Protein AF-X0UCI7-F1 (afdb_monomer_lite)

Secondary structure (DSSP, 8-state):
-TTTSTT--PPB--EEEES-TTSTTSGGGSSTT-S--SSSS---EEEE---B-TT--HHHHHHHHHHHHHHHHHHHHTTSPPHHHHHHHHHHHSTTSEEEEETTEEEEHHHHHHHHHHHHHHHTGGGTT-SEEEEE--SSHHHHHHHHHHHHTT-EEEE--TTS-HHHHHHHHHHTT---EEE-HHHHTT-GGGTT-TTEEEGGGGGTT--TTHHHHHHHHHHHS-GGGS-------

Sequence (237 aa):
YKKIVKGTDVPIIPAYLGGAWGSILSYRWGKMLSTTPKRFRYPLSIEFGKPISNKTEPFALRQIVRELSCNDFLPEKQIHKTLMHAFIKKARRHPLRPVMTDANTNLNNIKLLTASFFMAKKIEGKTAGQEKVGILLPASCGGAIANLAISLLGKVPVNLNFTGSPESVQHAIDACDIKLILTSRLFIKKLDAFKSLDNLFYLEDLRKNIKPLEKPIAMLKALFLPTLLIGPLRKQT

Foldseek 3Di:
DLVVCPPHFDWDKQKEKPQPDPALCHCNPHDRVPDDGPDPDGDIDMFIDDTHTSPDDPVVSVVRNVVSVVVVCPVVVVVDDDPLLVLLVVCLVFVQAWDDDDPVDTDGSLRLQLLLLLVLVLCVVVCPPPQEEEEAEPPHSVSSSPCSSCVLQVHHYDYADLVDALVSSVVVCVVRVHQAYEYAPVRVVVRVRCPPDPRYDHPVVSVPPDDPVSSVVSSCCSNPVPSVPRHCNDPPD

Structure (mmCIF, N/CA/C/O backbone):
data_AF-X0UCI7-F1
#
_entry.id   AF-X0UCI7-F1
#
loop_
_atom_site.group_PDB
_atom_site.id
_atom_site.type_symbol
_atom_site.label_atom_id
_atom_site.label_alt_id
_atom_site.label_comp_id
_atom_site.label_asym_id
_atom_site.label_entity_id
_atom_site.label_seq_id
_atom_site.pdbx_PDB_ins_code
_atom_site.Cartn_x
_atom_site.Cartn_y
_atom_site.Cartn_z
_atom_site.occupancy
_atom_site.B_iso_or_equiv
_atom_site.auth_seq_id
_atom_site.auth_comp_id
_atom_site.auth_asym_id
_atom_site.auth_atom_id
_atom_site.pdbx_PDB_model_num
ATOM 1 N N . TYR A 1 1 ? 28.531 2.290 -31.159 1.00 75.50 1 TYR A N 1
ATOM 2 C CA . TYR A 1 1 ? 28.051 1.702 -32.424 1.00 75.50 1 TYR A CA 1
ATOM 3 C C . TYR A 1 1 ? 28.396 2.564 -33.642 1.00 75.50 1 TYR A C 1
ATOM 5 O O . TYR A 1 1 ? 29.062 2.027 -34.505 1.00 75.50 1 TYR A O 1
ATOM 13 N N . LYS A 1 2 ? 28.071 3.875 -33.719 1.00 79.31 2 LYS A N 1
ATOM 14 C CA . LYS A 1 2 ? 28.339 4.713 -34.923 1.00 79.31 2 LYS A CA 1
ATOM 15 C C . LYS A 1 2 ? 29.770 4.607 -35.492 1.00 79.31 2 LYS A C 1
ATOM 17 O O . LYS A 1 2 ? 29.934 4.617 -36.700 1.00 79.31 2 LYS A O 1
ATOM 22 N N . LYS A 1 3 ? 30.796 4.462 -34.641 1.00 82.12 3 LYS A N 1
ATOM 23 C CA . LYS A 1 3 ? 32.192 4.240 -35.076 1.00 82.12 3 LYS A CA 1
ATOM 24 C C . LYS A 1 3 ? 32.447 2.849 -35.683 1.00 82.12 3 LYS A C 1
ATOM 26 O O . LYS A 1 3 ? 33.295 2.731 -36.550 1.00 82.12 3 LYS A O 1
ATOM 31 N N . ILE A 1 4 ? 31.730 1.829 -35.216 1.00 82.50 4 ILE A N 1
ATOM 32 C CA . ILE A 1 4 ? 31.886 0.417 -35.605 1.00 82.50 4 ILE A CA 1
ATOM 33 C C . ILE A 1 4 ? 31.205 0.148 -36.954 1.00 82.50 4 ILE A C 1
ATOM 35 O O . ILE A 1 4 ? 31.736 -0.589 -37.769 1.00 82.50 4 ILE A O 1
ATOM 39 N N . VAL A 1 5 ? 30.048 0.771 -37.202 1.00 82.81 5 VAL A N 1
ATOM 40 C CA . VAL A 1 5 ? 29.241 0.570 -38.425 1.00 82.81 5 VAL A CA 1
ATOM 41 C C . VAL A 1 5 ? 29.539 1.633 -39.499 1.00 82.81 5 VAL A C 1
ATOM 43 O O . VAL A 1 5 ? 28.776 1.828 -40.441 1.00 82.81 5 VAL A O 1
ATOM 46 N N . LYS A 1 6 ? 30.622 2.403 -39.333 1.00 80.19 6 LYS A N 1
ATOM 47 C CA . LYS A 1 6 ? 30.975 3.489 -40.253 1.00 80.19 6 LYS A CA 1
ATOM 48 C C . LYS A 1 6 ? 31.490 2.891 -41.565 1.00 80.19 6 LYS A C 1
ATOM 50 O O . LYS A 1 6 ? 32.492 2.189 -41.554 1.00 80.19 6 LYS A O 1
ATOM 55 N N . GLY A 1 7 ? 30.837 3.217 -42.680 1.00 80.69 7 GLY A N 1
ATOM 56 C CA . GLY A 1 7 ? 31.239 2.751 -44.014 1.00 80.69 7 GLY A CA 1
ATOM 57 C C . GLY A 1 7 ? 30.768 1.339 -44.370 1.00 80.69 7 GLY A C 1
ATOM 58 O O . GLY A 1 7 ? 31.164 0.821 -45.406 1.00 80.69 7 GLY A O 1
ATOM 59 N N . THR A 1 8 ? 29.921 0.723 -43.542 1.00 84.06 8 THR A N 1
ATOM 60 C CA . THR A 1 8 ? 29.314 -0.585 -43.815 1.00 84.06 8 THR A CA 1
ATOM 61 C C . THR A 1 8 ? 27.805 -0.438 -43.951 1.00 84.06 8 THR A C 1
ATOM 63 O O . THR A 1 8 ? 27.214 0.355 -43.222 1.00 84.06 8 THR A O 1
ATOM 66 N N . ASP A 1 9 ? 27.167 -1.201 -44.845 1.00 83.69 9 ASP A N 1
ATOM 67 C CA . ASP A 1 9 ? 25.703 -1.183 -45.040 1.00 83.69 9 ASP A CA 1
ATOM 68 C C . ASP A 1 9 ? 24.969 -2.289 -44.261 1.00 83.69 9 ASP A C 1
ATOM 70 O O . ASP A 1 9 ? 23.933 -2.809 -44.664 1.00 83.69 9 ASP A O 1
ATOM 74 N N . VAL A 1 10 ? 25.546 -2.700 -43.131 1.00 90.00 10 VAL A N 1
ATOM 75 C CA . VAL A 1 10 ? 25.016 -3.812 -42.337 1.00 90.00 10 VAL A CA 1
ATOM 76 C C . VAL A 1 10 ? 23.949 -3.331 -41.346 1.00 90.00 10 VAL A C 1
ATOM 78 O O . VAL A 1 10 ? 24.115 -2.273 -40.728 1.00 90.00 10 VAL A O 1
ATOM 81 N N . PRO A 1 11 ? 22.860 -4.093 -41.143 1.00 90.50 11 PRO A N 1
ATOM 82 C CA . PRO A 1 11 ? 21.852 -3.752 -40.151 1.00 90.50 11 PRO A CA 1
ATOM 83 C C . PRO A 1 11 ? 22.395 -3.910 -38.726 1.00 90.50 11 PRO A C 1
ATOM 85 O O . PRO A 1 11 ? 23.243 -4.754 -38.438 1.00 90.50 11 PRO A O 1
ATOM 88 N N . ILE A 1 12 ? 21.866 -3.108 -37.805 1.00 90.81 12 ILE A N 1
ATOM 89 C CA . ILE A 1 12 ? 22.140 -3.210 -36.371 1.00 90.81 12 ILE A CA 1
ATOM 90 C C . ILE A 1 12 ? 21.031 -4.047 -35.738 1.00 90.81 12 ILE A C 1
ATOM 92 O O . ILE A 1 12 ? 19.855 -3.748 -35.921 1.00 90.81 12 ILE A O 1
ATOM 96 N N . ILE A 1 13 ? 21.394 -5.055 -34.948 1.00 93.62 13 ILE A N 1
ATOM 97 C CA . ILE A 1 13 ? 20.440 -5.812 -34.130 1.00 93.62 13 ILE A CA 1
ATOM 98 C C . ILE A 1 13 ? 20.582 -5.325 -32.681 1.00 93.62 13 ILE A C 1
ATOM 100 O O . ILE A 1 13 ? 21.617 -5.579 -32.057 1.00 93.62 13 ILE A O 1
ATOM 104 N N . PRO A 1 14 ? 19.609 -4.571 -32.136 1.00 93.25 14 PRO A N 1
ATOM 105 C CA . PRO A 1 14 ? 19.642 -4.160 -30.741 1.00 93.25 14 PRO A CA 1
ATOM 106 C C . PRO A 1 14 ? 19.416 -5.374 -29.837 1.00 93.25 14 PRO A C 1
ATOM 108 O O . PRO A 1 14 ? 18.567 -6.215 -30.122 1.00 93.25 14 PRO A O 1
ATOM 111 N N . ALA A 1 15 ? 20.156 -5.446 -28.735 1.00 93.00 15 ALA A N 1
ATOM 112 C CA . ALA A 1 15 ? 20.007 -6.494 -27.736 1.00 93.00 15 ALA A CA 1
ATOM 113 C C . ALA A 1 15 ? 19.950 -5.884 -26.333 1.00 93.00 15 ALA A C 1
ATOM 115 O O . ALA A 1 15 ? 20.694 -4.945 -26.027 1.00 93.00 15 ALA A O 1
ATOM 116 N N . TYR A 1 16 ? 19.081 -6.427 -25.485 1.00 91.81 16 TYR A N 1
ATOM 117 C CA . TYR A 1 16 ? 19.002 -6.117 -24.061 1.00 91.81 16 TYR A CA 1
ATOM 118 C C . TYR A 1 16 ? 19.398 -7.346 -23.239 1.00 91.81 16 TYR A C 1
ATOM 120 O O . TYR A 1 16 ? 18.957 -8.450 -23.538 1.00 91.81 16 TYR A O 1
ATOM 128 N N . LEU A 1 17 ? 20.230 -7.153 -22.211 1.00 88.94 17 LEU A N 1
ATOM 129 C CA . LEU A 1 17 ? 20.635 -8.197 -21.266 1.00 88.94 17 LEU A CA 1
ATOM 130 C C . LEU A 1 17 ? 19.914 -7.977 -19.929 1.00 88.94 17 LEU A C 1
ATOM 132 O O . LEU A 1 17 ? 20.293 -7.100 -19.145 1.00 88.94 17 LEU A O 1
ATOM 136 N N . GLY A 1 18 ? 18.894 -8.790 -19.683 1.00 84.88 18 GLY A N 1
ATOM 137 C CA . GLY A 1 18 ? 18.120 -8.839 -18.452 1.00 84.88 18 GLY A CA 1
ATOM 138 C C . GLY A 1 18 ? 18.788 -9.666 -17.357 1.00 84.88 18 GLY A C 1
ATOM 139 O O . GLY A 1 18 ? 19.659 -10.506 -17.597 1.00 84.88 18 GLY A O 1
ATOM 140 N N . GLY A 1 19 ? 18.423 -9.386 -16.105 1.00 77.88 19 GLY A N 1
ATOM 141 C CA . GLY A 1 19 ? 18.877 -10.153 -14.940 1.00 77.88 19 GLY A CA 1
ATOM 142 C C . GLY A 1 19 ? 20.355 -9.993 -14.548 1.00 77.88 19 GLY A C 1
ATOM 143 O O . GLY A 1 19 ? 20.746 -10.365 -13.444 1.00 77.88 19 GLY A O 1
ATOM 144 N N . ALA A 1 20 ? 21.214 -9.377 -15.365 1.00 79.62 20 ALA A N 1
ATOM 145 C CA . ALA A 1 20 ? 22.613 -9.165 -14.976 1.00 79.62 20 ALA A CA 1
ATOM 146 C C . ALA A 1 20 ? 22.733 -8.288 -13.710 1.00 79.62 20 ALA A C 1
ATOM 148 O O . ALA A 1 20 ? 23.583 -8.530 -12.844 1.00 79.62 20 ALA A O 1
ATOM 149 N N . TRP A 1 21 ? 21.834 -7.305 -13.560 1.00 73.81 21 TRP A N 1
ATOM 150 C CA . TRP A 1 21 ? 21.836 -6.341 -12.460 1.00 73.81 21 TRP A CA 1
ATOM 151 C C . TRP A 1 21 ? 21.181 -6.871 -11.172 1.00 73.81 21 TRP A C 1
ATOM 153 O O . TRP A 1 21 ? 19.963 -6.880 -10.986 1.00 73.81 21 TRP A O 1
ATOM 163 N N . GLY A 1 22 ? 22.017 -7.224 -10.196 1.00 71.81 22 GLY A N 1
ATOM 164 C CA . GLY A 1 22 ? 21.620 -7.781 -8.903 1.00 71.81 22 GLY A CA 1
ATOM 165 C C . GLY A 1 22 ? 22.053 -9.221 -8.674 1.00 71.81 22 GLY A C 1
ATOM 166 O O . GLY A 1 22 ? 21.755 -9.757 -7.599 1.00 71.81 22 GLY A O 1
ATOM 167 N N . SER A 1 23 ? 22.762 -9.808 -9.639 1.00 76.81 23 SER A N 1
ATOM 168 C CA . SER A 1 23 ? 23.591 -10.993 -9.444 1.00 76.81 23 SER A CA 1
ATOM 169 C C . SER A 1 23 ? 24.793 -10.679 -8.542 1.00 76.81 23 SER A C 1
ATOM 171 O O . SER A 1 23 ? 25.123 -9.514 -8.292 1.00 76.81 23 SER A O 1
ATOM 173 N N . ILE A 1 24 ? 25.476 -11.724 -8.072 1.00 80.88 24 ILE A N 1
ATOM 174 C CA . ILE A 1 24 ? 26.743 -11.576 -7.338 1.00 80.88 24 ILE A CA 1
ATOM 175 C C . ILE A 1 24 ? 27.854 -10.979 -8.216 1.00 80.88 24 ILE A C 1
ATOM 177 O O . ILE A 1 24 ? 28.799 -10.408 -7.691 1.00 80.88 24 ILE A O 1
ATOM 181 N N . LEU A 1 25 ? 27.718 -11.055 -9.543 1.00 82.31 25 LEU A N 1
ATOM 182 C CA . LEU A 1 25 ? 28.646 -10.484 -10.522 1.00 82.31 25 LEU A CA 1
ATOM 183 C C . LEU A 1 25 ? 28.301 -9.030 -10.888 1.00 82.31 25 LEU A C 1
ATOM 185 O O . LEU A 1 25 ? 28.814 -8.497 -11.862 1.00 82.31 25 LEU A O 1
ATOM 189 N N . SER A 1 26 ? 27.419 -8.376 -10.131 1.00 80.75 26 SER A N 1
ATOM 190 C CA . SER A 1 26 ? 27.012 -6.992 -10.387 1.00 80.75 26 SER A CA 1
ATOM 191 C C . SER A 1 26 ? 27.422 -6.055 -9.259 1.00 80.75 26 SER A C 1
ATOM 193 O O . SER A 1 26 ? 27.548 -6.468 -8.107 1.00 80.75 26 SER A O 1
ATOM 195 N N . TYR A 1 27 ? 27.525 -4.764 -9.575 1.00 81.38 27 TYR A N 1
ATOM 196 C CA . TYR A 1 27 ? 27.867 -3.723 -8.602 1.00 81.38 27 TYR A CA 1
ATOM 197 C C . TYR A 1 27 ? 26.691 -3.251 -7.729 1.00 81.38 27 TYR A C 1
ATOM 199 O O . TYR A 1 27 ? 26.823 -2.331 -6.923 1.00 81.38 27 TYR A O 1
ATOM 207 N N . ARG A 1 28 ? 25.512 -3.877 -7.853 1.00 77.50 28 ARG A N 1
ATOM 208 C CA . ARG A 1 28 ? 24.292 -3.461 -7.138 1.00 77.50 28 ARG A CA 1
ATOM 209 C C . ARG A 1 28 ? 24.453 -3.457 -5.615 1.00 77.50 28 ARG A C 1
ATOM 211 O O . ARG A 1 28 ? 23.798 -2.673 -4.934 1.00 77.50 28 ARG A O 1
ATOM 218 N N . TRP A 1 29 ? 25.271 -4.361 -5.084 1.00 73.06 29 TRP A N 1
ATOM 219 C CA . TRP A 1 29 ? 25.473 -4.546 -3.645 1.00 73.06 29 TRP A CA 1
ATOM 220 C C . TRP A 1 29 ? 26.872 -4.101 -3.182 1.00 73.06 29 TRP A C 1
ATOM 222 O O . TRP A 1 29 ? 27.362 -4.567 -2.154 1.00 73.06 29 TRP A O 1
ATOM 232 N N . GLY A 1 30 ? 27.528 -3.223 -3.945 1.00 83.88 30 GLY A N 1
ATOM 233 C CA . GLY A 1 30 ? 28.921 -2.830 -3.730 1.00 83.88 30 GLY A CA 1
ATOM 234 C C . GLY A 1 30 ? 29.854 -3.519 -4.725 1.00 83.88 30 GLY A C 1
ATOM 235 O O . GLY A 1 30 ? 29.530 -3.611 -5.902 1.00 83.88 30 GLY A O 1
ATOM 236 N N . LYS A 1 31 ? 31.029 -3.977 -4.281 1.00 83.31 31 LYS A N 1
ATOM 237 C CA . LYS A 1 31 ? 31.999 -4.666 -5.154 1.00 83.31 31 LYS A CA 1
ATOM 238 C C . LYS A 1 31 ? 31.432 -5.994 -5.683 1.00 83.31 31 LYS A C 1
ATOM 240 O O . LYS A 1 31 ? 30.636 -6.638 -5.006 1.00 83.31 31 LYS A O 1
ATOM 245 N N . MET A 1 32 ? 31.860 -6.429 -6.869 1.00 82.06 32 MET A N 1
ATOM 246 C CA . MET A 1 32 ? 31.512 -7.765 -7.373 1.00 82.06 32 MET A CA 1
ATOM 247 C C . MET A 1 32 ? 31.922 -8.846 -6.361 1.00 82.06 32 MET A C 1
ATOM 249 O O . MET A 1 32 ? 32.961 -8.731 -5.715 1.00 82.06 32 MET A O 1
ATOM 253 N N . LEU A 1 33 ? 31.087 -9.879 -6.224 1.00 80.38 33 LEU A N 1
ATOM 254 C CA . LEU A 1 33 ? 31.219 -11.000 -5.284 1.00 80.38 33 LEU A CA 1
ATOM 255 C C . LEU A 1 33 ? 31.132 -10.617 -3.793 1.00 80.38 33 LEU A C 1
ATOM 257 O O . LEU A 1 33 ? 31.403 -11.448 -2.933 1.00 80.38 33 LEU A O 1
ATOM 261 N N . SER A 1 34 ? 30.675 -9.402 -3.457 1.00 81.69 34 SER A N 1
ATOM 262 C CA . SER A 1 34 ? 30.502 -8.960 -2.060 1.00 81.69 34 SER A CA 1
ATOM 263 C C . SER A 1 34 ? 29.267 -9.527 -1.348 1.00 81.69 34 SER A C 1
ATOM 265 O O . SER A 1 34 ? 29.055 -9.251 -0.168 1.00 81.69 34 SER A O 1
ATOM 267 N N . THR A 1 35 ? 28.401 -10.266 -2.049 1.00 77.75 35 THR A N 1
ATOM 268 C CA . THR A 1 35 ? 27.129 -10.761 -1.501 1.00 77.75 35 THR A CA 1
ATOM 269 C C . THR A 1 35 ? 26.906 -12.232 -1.776 1.00 77.75 35 THR A C 1
ATOM 271 O O . THR A 1 35 ? 27.404 -12.788 -2.751 1.00 77.75 35 THR A O 1
ATOM 274 N N . THR A 1 36 ? 26.102 -12.863 -0.920 1.00 77.38 36 THR A N 1
ATOM 275 C CA . THR A 1 36 ? 25.700 -14.254 -1.100 1.00 77.38 36 THR A CA 1
ATOM 276 C C . THR A 1 36 ? 24.636 -14.388 -2.199 1.00 77.38 36 THR A C 1
ATOM 278 O O . THR A 1 36 ? 23.703 -13.573 -2.276 1.00 77.38 36 THR A O 1
ATOM 281 N N . PRO A 1 37 ? 24.735 -15.420 -3.061 1.00 72.94 37 PRO A N 1
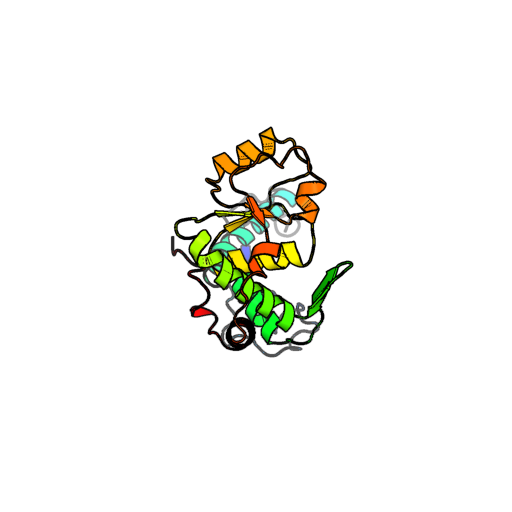ATOM 282 C CA . PRO A 1 37 ? 23.753 -15.643 -4.109 1.00 72.94 37 PRO A CA 1
ATOM 283 C C . PRO A 1 37 ? 22.372 -15.924 -3.507 1.00 72.94 37 PRO A C 1
ATOM 285 O O . PRO A 1 37 ? 22.167 -16.889 -2.777 1.00 72.94 37 PRO A O 1
ATOM 288 N N . LYS A 1 38 ? 21.385 -15.083 -3.842 1.00 69.56 38 LYS A N 1
ATOM 289 C CA . LYS A 1 38 ? 19.989 -15.259 -3.390 1.00 69.56 38 LYS A CA 1
ATOM 290 C C . LYS A 1 38 ? 19.248 -16.384 -4.123 1.00 69.56 38 LYS A C 1
ATOM 292 O O . LYS A 1 38 ? 18.159 -16.760 -3.693 1.00 69.56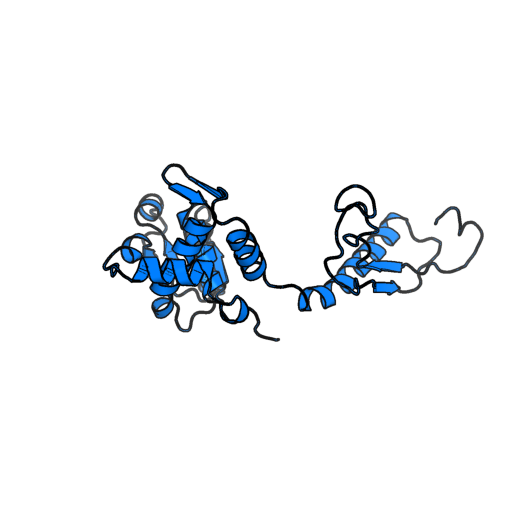 38 LYS A O 1
ATOM 297 N N . ARG A 1 39 ? 19.786 -16.857 -5.251 1.00 70.69 39 ARG A N 1
ATOM 298 C CA . ARG A 1 39 ? 19.252 -17.935 -6.097 1.00 70.69 39 ARG A CA 1
ATOM 299 C C . ARG A 1 39 ? 20.425 -18.744 -6.652 1.00 70.69 39 ARG A C 1
ATOM 301 O O . ARG A 1 39 ? 21.405 -18.145 -7.081 1.00 70.69 39 ARG A O 1
ATOM 308 N N . PHE A 1 40 ? 20.295 -20.070 -6.668 1.00 65.25 40 PHE A N 1
ATOM 309 C CA . PHE A 1 40 ? 21.311 -20.994 -7.196 1.00 65.25 40 PHE A CA 1
ATOM 310 C C . PHE A 1 40 ? 21.459 -20.912 -8.730 1.00 65.25 40 PHE A C 1
ATOM 312 O O . PHE A 1 40 ? 22.520 -21.196 -9.267 1.00 65.25 40 PHE A O 1
ATOM 319 N N . ARG A 1 41 ? 20.424 -20.440 -9.439 1.00 70.88 41 ARG A N 1
ATOM 320 C CA . ARG A 1 41 ? 20.466 -20.079 -10.864 1.00 70.88 41 ARG A CA 1
ATOM 321 C C . ARG A 1 41 ? 19.877 -18.682 -11.019 1.00 70.88 41 ARG A C 1
ATOM 323 O O . ARG A 1 41 ? 18.670 -18.501 -10.851 1.00 70.88 41 ARG A O 1
ATOM 330 N N . TYR A 1 42 ? 20.730 -17.681 -11.223 1.00 71.19 42 TYR A N 1
ATOM 331 C CA . TYR A 1 42 ? 20.256 -16.320 -11.461 1.00 71.19 42 TYR A CA 1
ATOM 332 C C . TYR A 1 42 ? 19.695 -16.255 -12.887 1.00 71.19 42 TYR A C 1
ATOM 334 O O . TYR A 1 42 ? 20.427 -16.621 -13.805 1.00 71.19 42 TYR A O 1
ATOM 342 N N . PRO A 1 43 ? 18.425 -15.864 -13.090 1.00 76.50 43 PRO A N 1
ATOM 343 C CA . PRO A 1 43 ? 17.875 -15.778 -14.435 1.00 76.50 43 PRO A CA 1
ATOM 344 C C . PRO A 1 43 ? 18.615 -14.670 -15.185 1.00 76.50 43 PRO A C 1
ATOM 346 O O . PRO A 1 43 ? 18.614 -13.526 -14.742 1.00 76.50 43 PRO A O 1
ATOM 349 N N . LEU A 1 44 ? 19.299 -15.034 -16.264 1.00 82.06 44 LEU A N 1
ATOM 350 C CA . LEU A 1 44 ? 19.831 -14.104 -17.250 1.00 82.06 44 LEU A CA 1
ATOM 351 C C . LEU A 1 44 ? 19.014 -14.302 -18.516 1.00 82.06 44 LEU A C 1
ATOM 353 O O . LEU A 1 44 ? 18.782 -15.440 -18.928 1.00 82.06 44 LEU A O 1
ATOM 357 N N . SER A 1 45 ? 18.590 -13.206 -19.115 1.00 85.00 45 SER A N 1
ATOM 358 C CA . SER A 1 45 ? 17.797 -13.199 -20.337 1.00 85.00 45 SER A CA 1
ATOM 359 C C . SER A 1 45 ? 18.439 -12.254 -21.336 1.00 85.00 45 SER A C 1
ATOM 361 O O . SER A 1 45 ? 19.058 -11.256 -20.968 1.00 85.00 45 SER A O 1
ATOM 363 N N . ILE A 1 46 ? 18.347 -12.602 -22.614 1.00 89.94 46 ILE A N 1
ATOM 364 C CA . ILE A 1 46 ? 18.785 -11.734 -23.699 1.00 89.94 46 ILE A CA 1
ATOM 365 C C . ILE A 1 46 ? 17.604 -11.581 -24.637 1.00 89.94 46 ILE A C 1
ATOM 367 O O . ILE A 1 46 ? 17.113 -12.573 -25.172 1.00 89.94 46 ILE A O 1
ATOM 371 N N . GLU A 1 47 ? 17.169 -10.343 -24.837 1.00 90.81 47 GLU A N 1
ATOM 372 C CA . GLU A 1 47 ? 16.122 -10.020 -25.794 1.00 90.81 47 GLU A CA 1
ATOM 373 C C . GLU A 1 47 ? 16.732 -9.305 -26.994 1.00 90.81 47 GLU A C 1
ATOM 375 O O . GLU A 1 47 ? 17.362 -8.254 -26.859 1.00 90.81 47 GLU A O 1
ATOM 380 N N . PHE A 1 48 ? 16.547 -9.892 -28.174 1.00 93.38 48 PHE A N 1
ATOM 381 C CA . PHE A 1 48 ? 16.964 -9.306 -29.440 1.00 93.38 48 PHE A CA 1
ATOM 382 C C . PHE A 1 48 ? 15.784 -8.588 -30.085 1.00 93.38 48 PHE A C 1
ATOM 384 O O . PHE A 1 48 ? 14.713 -9.164 -30.271 1.00 93.38 48 PHE A O 1
ATOM 391 N N . GLY A 1 49 ? 15.992 -7.327 -30.448 1.00 92.19 49 GLY A N 1
ATOM 392 C CA . GLY A 1 49 ? 15.025 -6.562 -31.217 1.00 92.19 49 GLY A CA 1
ATOM 393 C C . GLY A 1 49 ? 15.148 -6.802 -32.716 1.00 92.19 49 GLY A C 1
ATOM 394 O O . GLY A 1 49 ? 16.053 -7.477 -33.208 1.00 92.19 49 GLY A O 1
ATOM 395 N N . LYS A 1 50 ? 14.221 -6.202 -33.462 1.00 94.00 50 LYS A N 1
ATOM 396 C CA . LYS A 1 50 ? 14.225 -6.263 -34.926 1.00 94.00 50 LYS A CA 1
ATOM 397 C C . LYS A 1 50 ? 15.475 -5.573 -35.497 1.00 94.00 50 LYS A C 1
ATOM 399 O O . LYS A 1 50 ? 15.935 -4.591 -34.908 1.00 94.00 50 LYS A O 1
ATOM 404 N N . PRO A 1 51 ? 15.997 -6.032 -36.649 1.00 93.81 51 PRO A N 1
ATOM 405 C CA . PRO A 1 51 ? 17.070 -5.338 -37.351 1.00 93.81 51 PRO A CA 1
ATOM 406 C C . PRO A 1 51 ? 16.676 -3.892 -37.675 1.00 93.81 51 PRO A C 1
ATOM 408 O O . PRO A 1 51 ? 15.569 -3.636 -38.150 1.00 93.81 51 PRO A O 1
ATOM 411 N N . ILE A 1 52 ? 17.588 -2.952 -37.439 1.00 92.31 52 ILE A N 1
ATOM 412 C CA . ILE A 1 52 ? 17.413 -1.531 -37.753 1.00 92.31 52 ILE A CA 1
ATOM 413 C C . ILE A 1 52 ? 18.549 -1.018 -38.636 1.00 92.31 52 ILE A C 1
ATOM 415 O O . ILE A 1 52 ? 19.638 -1.589 -38.676 1.00 92.31 52 ILE A O 1
ATOM 419 N N . SER A 1 53 ? 18.316 0.099 -39.322 1.00 90.50 53 SER A N 1
ATOM 420 C CA . SER A 1 53 ? 19.334 0.718 -40.173 1.00 90.50 53 SER A CA 1
ATOM 421 C C . SER A 1 53 ? 20.543 1.204 -39.359 1.00 90.50 53 SER A C 1
ATOM 423 O O . SER A 1 53 ? 20.399 1.788 -38.281 1.00 90.50 53 SER A O 1
ATOM 425 N N . ASN A 1 54 ? 21.740 1.044 -39.923 1.00 85.38 54 ASN A N 1
ATOM 426 C CA . ASN A 1 54 ? 22.994 1.660 -39.468 1.00 85.38 54 ASN A CA 1
ATOM 427 C C . ASN A 1 54 ? 22.944 3.200 -39.360 1.00 85.38 54 ASN A C 1
ATOM 429 O O . ASN A 1 54 ? 23.708 3.780 -38.585 1.00 85.38 54 ASN A O 1
ATOM 433 N N . LYS A 1 55 ? 22.031 3.859 -40.090 1.00 87.38 55 LYS A N 1
ATOM 434 C CA . LYS A 1 55 ? 21.806 5.315 -40.064 1.00 87.38 55 LYS A CA 1
ATOM 435 C C . LYS A 1 55 ? 20.919 5.768 -38.902 1.00 87.38 55 LYS A C 1
ATOM 437 O O . LYS A 1 55 ? 20.723 6.964 -38.723 1.00 87.38 55 LYS A O 1
ATOM 442 N N . THR A 1 56 ? 20.383 4.840 -38.106 1.00 87.12 56 THR A N 1
ATOM 443 C CA . THR A 1 56 ? 19.498 5.175 -36.983 1.00 87.12 56 THR A CA 1
ATOM 444 C C . THR A 1 56 ? 20.215 6.058 -35.961 1.00 87.12 56 THR A C 1
ATOM 446 O O . THR A 1 56 ? 21.345 5.772 -35.546 1.00 87.12 56 THR A O 1
ATOM 449 N N . GLU A 1 57 ? 19.542 7.119 -35.511 1.00 90.88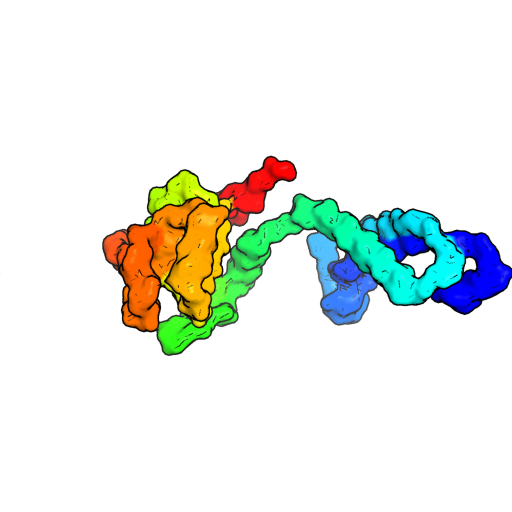 57 GLU A N 1
ATOM 450 C CA . GLU A 1 57 ? 20.091 8.040 -34.519 1.00 90.88 57 GLU A CA 1
ATOM 451 C C . GLU A 1 57 ? 20.262 7.386 -33.132 1.00 90.88 57 GLU A C 1
ATOM 453 O O . GLU A 1 57 ? 19.453 6.541 -32.733 1.00 90.88 57 GLU A O 1
ATOM 458 N N . PRO A 1 58 ? 21.272 7.782 -32.326 1.00 89.56 58 PRO A N 1
ATOM 459 C CA . PRO A 1 58 ? 21.583 7.115 -31.063 1.00 89.56 58 PRO A CA 1
ATOM 460 C C . PRO A 1 58 ? 20.442 7.187 -30.056 1.00 89.56 58 PRO A C 1
ATOM 462 O O . PRO A 1 58 ? 20.296 6.298 -29.222 1.00 89.56 58 PRO A O 1
ATOM 465 N N . PHE A 1 59 ? 19.648 8.256 -30.113 1.00 91.56 59 PHE A N 1
ATOM 466 C CA . PHE A 1 59 ? 18.473 8.408 -29.268 1.00 91.56 59 PHE A CA 1
ATOM 467 C C . PHE A 1 59 ? 17.405 7.357 -29.591 1.00 91.56 59 PHE A C 1
ATOM 469 O O . PHE A 1 59 ? 16.923 6.695 -28.674 1.00 91.56 59 PHE A O 1
ATOM 476 N N . ALA A 1 60 ? 17.105 7.149 -30.875 1.00 91.62 60 ALA A N 1
ATOM 477 C CA . ALA A 1 60 ? 16.152 6.138 -31.322 1.00 91.62 60 ALA A CA 1
ATOM 478 C C . ALA A 1 60 ? 16.633 4.721 -30.970 1.00 91.62 60 ALA A C 1
ATOM 480 O O . ALA A 1 60 ? 15.869 3.935 -30.418 1.00 91.62 60 ALA A O 1
ATOM 481 N N . LEU A 1 61 ? 17.925 4.420 -31.156 1.00 91.75 61 LEU A N 1
ATOM 482 C CA . LEU A 1 61 ? 18.493 3.138 -30.721 1.00 91.75 61 LEU A CA 1
ATOM 483 C C . LEU A 1 61 ? 18.350 2.924 -29.201 1.00 91.75 61 LEU A C 1
ATOM 485 O O . LEU A 1 61 ? 17.975 1.838 -28.766 1.00 91.75 61 LEU A O 1
ATOM 489 N N . ARG A 1 62 ? 18.608 3.952 -28.376 1.00 91.81 62 ARG A N 1
ATOM 490 C CA . ARG A 1 62 ? 18.398 3.865 -26.917 1.00 91.81 62 ARG A CA 1
ATOM 491 C C . ARG A 1 62 ? 16.933 3.651 -26.554 1.00 91.81 62 ARG A C 1
ATOM 493 O O . ARG A 1 62 ? 16.657 2.960 -25.580 1.00 91.81 62 ARG A O 1
ATOM 500 N N . GLN A 1 63 ? 16.008 4.260 -27.289 1.00 94.69 63 GLN A N 1
ATOM 501 C CA . GLN A 1 63 ? 14.578 4.049 -27.090 1.00 94.69 63 GLN A CA 1
ATOM 502 C C . GLN A 1 63 ? 14.199 2.589 -27.353 1.00 94.69 63 GLN A C 1
ATOM 504 O O . GLN A 1 63 ? 13.604 1.968 -26.480 1.00 94.69 63 GLN A O 1
ATOM 509 N N . ILE A 1 64 ? 14.664 2.017 -28.465 1.00 94.00 64 ILE A N 1
ATOM 510 C CA . ILE A 1 64 ? 14.421 0.608 -28.804 1.00 94.00 64 ILE A CA 1
ATOM 511 C C . ILE A 1 64 ? 14.988 -0.323 -27.726 1.00 94.00 64 ILE A C 1
ATOM 513 O O . ILE A 1 64 ? 14.297 -1.217 -27.254 1.00 94.00 64 ILE A O 1
ATOM 517 N N . VAL A 1 65 ? 16.224 -0.095 -27.266 1.00 93.44 65 VAL A N 1
ATOM 518 C CA . VAL A 1 65 ? 16.815 -0.911 -26.185 1.00 93.44 65 VAL A CA 1
ATOM 519 C C . VAL A 1 65 ? 16.033 -0.772 -24.869 1.00 93.44 65 VAL A C 1
ATOM 521 O O . VAL A 1 65 ? 15.904 -1.746 -24.130 1.00 93.44 65 VAL A O 1
ATOM 524 N N . ARG A 1 66 ? 15.474 0.411 -24.571 1.00 91.88 66 ARG A N 1
ATOM 525 C CA . ARG A 1 66 ? 14.583 0.600 -23.412 1.00 91.88 66 ARG A CA 1
ATOM 526 C C . ARG A 1 66 ? 13.274 -0.172 -23.570 1.00 91.88 66 ARG A C 1
ATOM 528 O O . ARG A 1 66 ? 12.821 -0.766 -22.600 1.00 91.88 66 ARG A O 1
ATOM 535 N N . GLU A 1 67 ? 12.698 -0.211 -24.762 1.00 93.00 67 GLU A N 1
ATOM 536 C CA . GLU A 1 67 ? 11.487 -0.993 -25.033 1.00 93.00 67 GLU A CA 1
ATOM 537 C C . GLU A 1 67 ? 11.741 -2.500 -24.893 1.00 93.00 67 GLU A C 1
ATOM 539 O O . GLU A 1 67 ? 10.966 -3.175 -24.221 1.00 93.00 67 GLU A O 1
ATOM 544 N N . LEU A 1 68 ? 12.880 -3.004 -25.391 1.00 92.50 68 LEU A N 1
ATOM 545 C CA . LEU A 1 68 ? 13.314 -4.388 -25.142 1.00 92.50 68 LEU A CA 1
ATOM 546 C C . LEU A 1 68 ? 13.444 -4.675 -23.639 1.00 92.50 68 LEU A C 1
ATOM 548 O O . LEU A 1 68 ? 13.018 -5.720 -23.168 1.00 92.50 68 LEU A O 1
ATOM 552 N N . SER A 1 69 ? 13.953 -3.724 -22.848 1.00 89.00 69 SER A N 1
ATOM 553 C CA . SER A 1 69 ? 14.006 -3.901 -21.388 1.00 89.00 69 SER A CA 1
ATOM 554 C C . SER A 1 69 ? 12.626 -3.989 -20.729 1.00 89.00 69 SER A C 1
ATOM 556 O O . SER A 1 69 ? 12.464 -4.658 -19.709 1.00 89.00 69 SER A O 1
ATOM 558 N N . CYS A 1 70 ? 11.619 -3.314 -21.293 1.00 86.06 70 CYS A N 1
ATOM 559 C CA . CYS A 1 70 ? 10.249 -3.407 -20.805 1.00 86.06 70 CYS A CA 1
ATOM 560 C C . CYS A 1 70 ? 9.659 -4.784 -21.101 1.00 86.06 70 CYS A C 1
ATOM 562 O O . CYS A 1 70 ? 9.039 -5.360 -20.209 1.00 86.06 70 CYS A O 1
ATOM 564 N N . ASN A 1 71 ? 9.868 -5.303 -22.310 1.00 85.00 71 ASN A N 1
ATOM 565 C CA . ASN A 1 71 ? 9.394 -6.622 -22.721 1.00 85.00 71 ASN A CA 1
ATOM 566 C C . ASN A 1 71 ? 9.989 -7.736 -21.855 1.00 85.00 71 ASN A C 1
ATOM 568 O O . ASN A 1 71 ? 9.231 -8.530 -21.299 1.00 85.00 71 ASN A O 1
ATOM 572 N N . ASP A 1 72 ? 11.307 -7.725 -21.650 1.00 82.62 72 ASP A N 1
ATOM 573 C CA . ASP A 1 72 ? 12.022 -8.685 -20.804 1.00 82.62 72 ASP A CA 1
ATOM 574 C C . ASP A 1 72 ? 11.503 -8.696 -19.354 1.00 82.62 72 ASP A C 1
ATOM 576 O O . ASP A 1 72 ? 11.375 -9.741 -18.712 1.00 82.62 72 ASP A O 1
ATOM 580 N N . PHE A 1 73 ? 11.105 -7.528 -18.841 1.00 75.88 73 PHE A N 1
ATOM 581 C CA . PHE A 1 73 ? 10.557 -7.393 -17.493 1.00 75.88 73 PHE A CA 1
ATOM 582 C C . PHE A 1 73 ? 9.115 -7.926 -17.346 1.00 75.88 73 PHE A C 1
ATOM 584 O O . PHE A 1 73 ? 8.685 -8.256 -16.233 1.00 75.88 73 PHE A O 1
ATOM 591 N N . LEU A 1 74 ? 8.328 -8.017 -18.427 1.00 70.00 74 LEU A N 1
ATOM 592 C CA . LEU A 1 74 ? 6.920 -8.441 -18.353 1.00 70.00 74 LEU A CA 1
ATOM 593 C C . LEU A 1 74 ? 6.755 -9.893 -17.849 1.00 70.00 74 LEU A C 1
ATOM 595 O O . LEU A 1 74 ? 5.971 -10.090 -16.911 1.00 70.00 74 LEU A O 1
ATOM 599 N N . PRO A 1 75 ? 7.497 -10.897 -18.363 1.00 68.25 75 PRO A N 1
ATOM 600 C CA . PRO A 1 75 ? 7.526 -12.243 -17.789 1.00 68.25 75 PRO A CA 1
ATOM 601 C C . PRO A 1 75 ? 8.018 -12.269 -16.334 1.00 68.25 75 PRO A C 1
ATOM 603 O O . PRO A 1 75 ? 7.449 -12.981 -15.503 1.00 68.25 75 PRO A O 1
ATOM 606 N N . GLU A 1 76 ? 9.021 -11.454 -15.970 1.00 64.88 76 GLU A N 1
ATOM 607 C CA . GLU A 1 76 ? 9.513 -11.375 -14.584 1.00 64.88 76 GLU A CA 1
ATOM 608 C C . GLU A 1 76 ? 8.441 -10.873 -13.606 1.00 64.88 76 GLU A C 1
ATOM 610 O O . GLU A 1 76 ? 8.375 -11.322 -12.454 1.00 64.88 76 GLU A O 1
ATOM 615 N N . LYS A 1 77 ? 7.539 -9.991 -14.056 1.00 60.78 77 LYS A N 1
ATOM 616 C CA . LYS A 1 77 ? 6.395 -9.498 -13.268 1.00 60.78 77 LYS A CA 1
ATOM 617 C C . LYS A 1 77 ? 5.515 -10.645 -12.746 1.00 60.78 77 LYS A C 1
ATOM 619 O O . LYS A 1 77 ? 4.993 -10.557 -11.634 1.00 60.78 77 LYS A O 1
ATOM 624 N N . GLN A 1 78 ? 5.424 -11.755 -13.488 1.00 57.84 78 GLN A N 1
ATOM 625 C CA . GLN A 1 78 ? 4.723 -12.981 -13.079 1.00 57.84 78 GLN A CA 1
ATOM 626 C C . GLN A 1 78 ? 5.521 -13.858 -12.099 1.00 57.84 78 GLN A C 1
ATOM 628 O O . GLN A 1 78 ? 4.999 -14.826 -11.550 1.00 57.84 78 GLN A O 1
ATOM 633 N N . ILE A 1 79 ? 6.774 -13.530 -11.805 1.00 61.31 79 ILE A N 1
ATOM 634 C CA . ILE A 1 79 ? 7.601 -14.221 -10.803 1.00 61.31 79 ILE A CA 1
ATOM 635 C C . ILE A 1 79 ? 7.658 -13.395 -9.508 1.00 61.31 79 ILE A C 1
ATOM 637 O O . ILE A 1 79 ? 7.845 -13.929 -8.408 1.00 61.31 79 ILE A O 1
ATOM 641 N N . HIS A 1 80 ? 7.472 -12.077 -9.609 1.00 65.00 80 HIS A N 1
ATOM 642 C CA . HIS A 1 80 ? 7.526 -11.181 -8.465 1.00 65.00 80 HIS A CA 1
ATOM 643 C C . HIS A 1 80 ? 6.287 -11.276 -7.569 1.00 65.00 80 HIS A C 1
ATOM 645 O O . HIS A 1 80 ? 5.138 -11.338 -8.003 1.00 65.00 80 HIS A O 1
ATOM 651 N N . LYS A 1 81 ? 6.545 -11.272 -6.258 1.00 74.25 81 LYS A N 1
ATOM 652 C CA . LYS A 1 81 ? 5.501 -11.180 -5.236 1.00 74.25 81 LYS A CA 1
ATOM 653 C C . LYS A 1 81 ? 4.905 -9.771 -5.242 1.00 74.25 81 LYS A C 1
ATOM 655 O O . LYS A 1 81 ? 5.627 -8.812 -5.506 1.00 74.25 81 LYS A O 1
ATOM 660 N N . THR A 1 82 ? 3.629 -9.638 -4.886 1.00 81.19 82 THR A N 1
ATOM 661 C CA . THR A 1 82 ? 2.977 -8.320 -4.827 1.00 81.19 82 THR A CA 1
ATOM 662 C C . THR A 1 82 ? 3.638 -7.390 -3.808 1.00 81.19 82 THR A C 1
ATOM 664 O O . THR A 1 82 ? 4.351 -7.833 -2.900 1.00 81.19 82 THR A O 1
ATOM 667 N N . LEU A 1 83 ? 3.376 -6.085 -3.927 1.00 85.12 83 LEU A N 1
ATOM 668 C CA . LEU A 1 83 ? 3.914 -5.080 -3.009 1.00 85.12 83 LEU A CA 1
ATOM 669 C C . LEU A 1 83 ? 3.623 -5.432 -1.542 1.00 85.12 83 LEU A C 1
ATOM 671 O O . LEU A 1 83 ? 4.526 -5.383 -0.708 1.00 85.12 83 LEU A O 1
ATOM 675 N N . MET A 1 84 ? 2.403 -5.887 -1.245 1.00 87.06 84 MET A N 1
ATOM 676 C CA . MET A 1 84 ? 2.022 -6.314 0.103 1.00 87.06 84 MET A CA 1
ATOM 677 C C . MET A 1 84 ? 2.843 -7.494 0.609 1.00 87.06 84 MET A C 1
ATOM 679 O O . MET A 1 84 ? 3.320 -7.475 1.743 1.00 87.06 84 MET A O 1
ATOM 683 N N . HIS A 1 85 ? 3.090 -8.496 -0.234 1.00 86.69 85 HIS A N 1
ATOM 684 C CA . HIS A 1 85 ? 3.955 -9.615 0.129 1.00 86.69 85 HIS A CA 1
ATOM 685 C C . HIS A 1 85 ? 5.384 -9.162 0.441 1.00 86.69 85 HIS A C 1
ATOM 687 O O . HIS A 1 85 ? 5.991 -9.621 1.415 1.00 86.69 85 HIS A O 1
ATOM 693 N N . ALA A 1 86 ? 5.938 -8.281 -0.396 1.00 87.69 86 ALA A N 1
ATOM 694 C CA . ALA A 1 86 ? 7.274 -7.735 -0.193 1.00 87.69 86 ALA A CA 1
ATOM 695 C C . ALA A 1 86 ? 7.346 -6.919 1.108 1.00 87.69 86 ALA A C 1
ATOM 697 O O . ALA A 1 86 ? 8.292 -7.088 1.885 1.00 87.69 86 ALA A O 1
ATOM 698 N N . PHE A 1 87 ? 6.320 -6.108 1.375 1.00 90.94 87 PHE A N 1
ATOM 699 C CA . PHE A 1 87 ? 6.176 -5.327 2.597 1.00 90.94 87 PHE A CA 1
ATOM 700 C C . PHE A 1 87 ? 6.126 -6.221 3.841 1.00 90.94 87 PHE A C 1
ATOM 702 O O . PHE A 1 87 ? 6.985 -6.079 4.707 1.00 90.94 87 PHE A O 1
ATOM 709 N N . ILE A 1 88 ? 5.216 -7.202 3.902 1.00 92.31 88 ILE A N 1
ATOM 710 C CA . ILE A 1 88 ? 5.075 -8.114 5.052 1.00 92.31 88 ILE A CA 1
ATOM 711 C C . ILE A 1 88 ? 6.387 -8.855 5.321 1.00 92.31 88 ILE A C 1
ATOM 713 O O . ILE A 1 88 ? 6.854 -8.912 6.459 1.00 92.31 88 ILE A O 1
ATOM 717 N N . LYS A 1 89 ? 7.034 -9.373 4.267 1.00 90.31 89 LYS A N 1
ATOM 718 C CA . LYS A 1 89 ? 8.325 -10.064 4.389 1.00 90.31 89 LYS A CA 1
ATOM 719 C C . LYS A 1 89 ? 9.409 -9.154 4.970 1.00 90.31 89 LYS A C 1
ATOM 721 O O . LYS A 1 89 ? 10.209 -9.607 5.784 1.00 90.31 89 LYS A O 1
ATOM 726 N N . LYS A 1 90 ? 9.467 -7.888 4.546 1.00 91.19 90 LYS A N 1
ATOM 727 C CA . LYS A 1 90 ? 10.460 -6.924 5.040 1.00 91.19 90 LYS A CA 1
ATOM 728 C C . LYS A 1 90 ? 10.150 -6.476 6.469 1.00 91.19 90 LYS A C 1
ATOM 730 O O . LYS A 1 90 ? 11.057 -6.440 7.295 1.00 91.19 90 LYS A O 1
ATOM 735 N N . ALA A 1 91 ? 8.884 -6.206 6.767 1.00 93.88 91 ALA A N 1
ATOM 736 C CA . ALA A 1 91 ? 8.422 -5.788 8.082 1.00 93.88 91 ALA A CA 1
ATOM 737 C C . ALA A 1 91 ? 8.671 -6.873 9.147 1.00 93.88 91 ALA A C 1
ATOM 739 O O . ALA A 1 91 ? 9.198 -6.564 10.213 1.00 93.88 91 ALA A O 1
ATOM 740 N N . ARG A 1 92 ? 8.422 -8.153 8.829 1.00 94.12 92 ARG A N 1
ATOM 741 C CA . ARG A 1 92 ? 8.729 -9.291 9.720 1.00 94.12 92 ARG A CA 1
ATOM 742 C C . ARG A 1 92 ? 10.220 -9.511 9.966 1.00 94.12 92 ARG A C 1
ATOM 744 O O . ARG A 1 92 ? 10.585 -10.003 11.022 1.00 94.12 92 ARG A O 1
ATOM 751 N N . ARG A 1 93 ? 11.088 -9.146 9.016 1.00 94.12 93 ARG A N 1
ATOM 752 C CA . ARG A 1 93 ? 12.551 -9.238 9.188 1.00 94.12 93 ARG A CA 1
ATOM 753 C C . ARG A 1 93 ? 13.112 -8.185 10.139 1.00 94.12 93 ARG A C 1
ATOM 755 O O . ARG A 1 93 ? 14.173 -8.397 10.710 1.00 94.12 93 ARG A O 1
ATOM 762 N N . HIS A 1 94 ? 12.422 -7.057 10.293 1.00 95.00 94 HIS A N 1
ATOM 763 C CA . HIS A 1 94 ? 12.864 -5.948 11.138 1.00 95.00 94 HIS A CA 1
ATOM 764 C C . HIS A 1 94 ? 11.699 -5.412 11.987 1.00 95.00 94 HIS A C 1
ATOM 766 O O . HIS A 1 94 ? 11.333 -4.242 11.842 1.00 95.00 94 HIS A O 1
ATOM 772 N N . PRO A 1 95 ? 11.092 -6.234 12.863 1.00 95.44 95 PRO A N 1
ATOM 773 C CA . PRO A 1 95 ? 9.808 -5.927 13.500 1.00 95.44 95 PRO A CA 1
ATOM 774 C C . PRO A 1 95 ? 9.843 -4.652 14.352 1.00 95.44 95 PRO A C 1
ATOM 776 O O . PRO A 1 95 ? 8.872 -3.898 14.374 1.00 95.44 95 PRO A O 1
ATOM 779 N N . LEU A 1 96 ? 10.972 -4.372 15.006 1.00 96.62 96 LEU A N 1
ATOM 780 C CA . LEU A 1 96 ? 11.128 -3.221 15.898 1.00 96.62 96 LEU A CA 1
ATOM 781 C C . LEU A 1 96 ? 11.631 -1.951 15.198 1.00 96.62 96 LEU A C 1
ATOM 783 O O . LEU A 1 96 ? 11.661 -0.895 15.824 1.00 96.62 96 LEU A O 1
ATOM 787 N N . ARG A 1 97 ? 11.980 -2.017 13.906 1.00 97.25 97 ARG A N 1
ATOM 788 C CA . ARG A 1 97 ? 12.487 -0.855 13.165 1.00 97.25 97 ARG A CA 1
ATOM 789 C C . ARG A 1 97 ? 11.377 0.198 12.996 1.00 97.25 97 ARG A C 1
ATOM 791 O O . ARG A 1 97 ? 10.310 -0.164 12.485 1.00 97.25 97 ARG A O 1
ATOM 798 N N . PRO A 1 98 ? 11.612 1.468 13.381 1.00 97.19 98 PRO A N 1
ATOM 799 C CA . PRO A 1 98 ? 10.691 2.571 13.107 1.00 97.19 98 PRO A CA 1
ATOM 800 C C . PRO A 1 98 ? 10.406 2.689 11.607 1.00 97.19 98 PRO A C 1
ATOM 802 O O . PRO A 1 98 ? 11.309 2.497 10.788 1.00 97.19 98 PRO A O 1
ATOM 805 N N . VAL A 1 99 ? 9.151 2.960 11.248 1.00 96.25 99 VAL A N 1
ATOM 806 C CA . VAL A 1 99 ? 8.716 3.008 9.842 1.00 96.25 99 VAL A CA 1
ATOM 807 C C . VAL A 1 99 ? 7.849 4.218 9.520 1.00 96.25 99 VAL A C 1
ATOM 809 O O . VAL A 1 99 ? 7.901 4.701 8.394 1.00 96.25 99 VAL A O 1
ATOM 812 N N . MET A 1 100 ? 7.058 4.708 10.476 1.00 95.31 100 MET A N 1
ATOM 813 C CA . MET A 1 100 ? 6.152 5.823 10.232 1.00 95.31 100 MET A CA 1
ATOM 814 C C . MET A 1 100 ? 5.895 6.608 11.510 1.00 95.31 100 MET A C 1
ATOM 816 O O . MET A 1 100 ? 5.695 6.016 12.571 1.00 95.31 100 MET A O 1
ATOM 820 N N . THR A 1 101 ? 5.857 7.926 11.370 1.00 95.12 101 THR A N 1
ATOM 821 C CA . THR A 1 101 ? 5.565 8.866 12.444 1.00 95.12 101 THR A CA 1
ATOM 822 C C . THR A 1 101 ? 4.616 9.929 11.913 1.00 95.12 101 THR A C 1
ATOM 824 O O . THR A 1 101 ? 4.827 10.453 10.821 1.00 95.12 101 THR A O 1
ATOM 827 N N . ASP A 1 102 ? 3.579 10.240 12.681 1.00 92.12 102 ASP A N 1
ATOM 828 C CA . ASP A 1 102 ? 2.786 11.459 12.543 1.00 92.12 102 ASP A CA 1
ATOM 829 C C . ASP A 1 102 ? 2.741 12.202 13.885 1.00 92.12 102 ASP A C 1
ATOM 831 O O . ASP A 1 102 ? 3.337 11.756 14.865 1.00 92.12 102 ASP A O 1
ATOM 835 N N . ALA A 1 103 ? 2.044 13.340 13.935 1.00 88.44 103 ALA A N 1
ATOM 836 C CA . ALA A 1 103 ? 1.999 14.200 15.119 1.00 88.44 103 ALA A CA 1
ATOM 837 C C . ALA A 1 103 ? 1.586 13.470 16.413 1.00 88.44 103 ALA A C 1
ATOM 839 O O . ALA A 1 103 ? 2.014 13.861 17.493 1.00 88.44 103 ALA A O 1
ATOM 840 N N . ASN A 1 104 ? 0.779 12.408 16.311 1.00 84.00 104 ASN A N 1
ATOM 841 C CA . ASN A 1 104 ? 0.202 11.719 17.468 1.00 84.00 104 ASN A CA 1
ATOM 842 C C . ASN A 1 104 ? 0.660 10.259 17.598 1.00 84.00 104 ASN A C 1
ATOM 844 O O . ASN A 1 104 ? 0.338 9.597 18.586 1.00 84.00 104 ASN A O 1
ATOM 848 N N . THR A 1 105 ? 1.365 9.721 16.601 1.00 92.31 105 THR A N 1
ATOM 849 C CA . THR A 1 105 ? 1.594 8.280 16.476 1.00 92.31 105 THR A CA 1
ATOM 850 C C . THR A 1 105 ? 2.995 7.977 15.978 1.00 92.31 105 THR A C 1
ATOM 852 O O . THR A 1 105 ? 3.432 8.477 14.950 1.00 92.31 105 THR A O 1
ATOM 855 N N . ASN A 1 106 ? 3.664 7.050 16.661 1.00 95.25 106 ASN A N 1
ATOM 856 C CA . ASN A 1 106 ? 4.930 6.465 16.232 1.00 95.25 106 ASN A CA 1
ATOM 857 C C . ASN A 1 106 ? 4.762 4.959 16.022 1.00 95.25 106 ASN A C 1
ATOM 859 O O . ASN A 1 106 ? 4.426 4.214 16.952 1.00 95.25 106 ASN A O 1
ATOM 863 N N . LEU A 1 107 ? 5.020 4.494 14.802 1.00 96.81 107 LEU A N 1
ATOM 864 C CA . LEU A 1 107 ? 4.882 3.101 14.402 1.00 96.81 107 LEU A CA 1
ATOM 865 C C . LEU A 1 107 ? 6.233 2.510 14.003 1.00 96.81 107 LEU A C 1
ATOM 867 O O . LEU A 1 107 ? 6.989 3.059 13.201 1.00 96.81 107 LEU A O 1
ATOM 871 N N . ASN A 1 108 ? 6.497 1.321 14.534 1.00 97.12 108 ASN A N 1
ATOM 872 C CA . ASN A 1 108 ? 7.468 0.390 13.978 1.00 97.12 108 ASN A CA 1
ATOM 873 C C . ASN A 1 108 ? 6.743 -0.658 13.117 1.00 97.12 108 ASN A C 1
ATOM 875 O O . ASN A 1 108 ? 5.509 -0.701 13.070 1.00 97.12 108 ASN A O 1
ATOM 879 N N . ASN A 1 109 ? 7.508 -1.511 12.440 1.00 97.06 109 ASN A N 1
ATOM 880 C CA . ASN A 1 109 ? 6.957 -2.517 11.529 1.00 97.06 109 ASN A CA 1
ATOM 881 C C . ASN A 1 109 ? 5.906 -3.433 12.178 1.00 97.06 109 ASN A C 1
ATOM 883 O O . ASN A 1 109 ? 4.858 -3.673 11.578 1.00 97.06 109 ASN A O 1
ATOM 887 N N . ILE A 1 110 ? 6.147 -3.928 13.398 1.00 96.12 110 ILE A N 1
ATOM 888 C CA . ILE A 1 110 ? 5.198 -4.821 14.077 1.00 96.12 110 ILE A CA 1
ATOM 889 C C . ILE A 1 110 ? 3.910 -4.092 14.472 1.00 96.12 110 ILE A C 1
ATOM 891 O O . ILE A 1 110 ? 2.825 -4.642 14.278 1.00 96.12 110 ILE A O 1
ATOM 895 N N . LYS A 1 111 ? 3.998 -2.845 14.956 1.00 96.56 111 LYS A N 1
ATOM 896 C CA . LYS A 1 111 ? 2.818 -2.030 15.285 1.00 96.56 111 LYS A CA 1
ATOM 897 C C . LYS A 1 111 ? 1.996 -1.726 14.032 1.00 96.56 111 LYS A C 1
ATOM 899 O O . LYS A 1 111 ? 0.782 -1.909 14.058 1.00 96.56 111 LYS A O 1
ATOM 904 N N . LEU A 1 112 ? 2.653 -1.335 12.936 1.00 96.94 112 LEU A N 1
ATOM 905 C CA . LEU A 1 112 ? 2.000 -1.047 11.656 1.00 96.94 112 LEU A CA 1
ATOM 906 C C . LEU A 1 112 ? 1.286 -2.284 11.095 1.00 96.94 112 LEU A C 1
ATOM 908 O O . LEU A 1 112 ? 0.103 -2.210 10.760 1.00 96.94 112 LEU A O 1
ATOM 912 N N . LEU A 1 113 ? 1.966 -3.437 11.047 1.00 95.69 113 LEU A N 1
ATOM 913 C CA . LEU A 1 113 ? 1.351 -4.686 10.590 1.00 95.69 113 LEU A CA 1
ATOM 914 C C . LEU A 1 113 ? 0.183 -5.106 11.484 1.00 95.69 113 LEU A C 1
ATOM 916 O O . LEU A 1 113 ? -0.884 -5.429 10.973 1.00 95.69 113 LEU A O 1
ATOM 920 N N . THR A 1 114 ? 0.361 -5.071 12.806 1.00 95.75 114 THR A N 1
ATOM 921 C CA . THR A 1 114 ? -0.689 -5.453 13.764 1.00 95.75 114 THR A CA 1
ATOM 922 C C . THR A 1 114 ? -1.929 -4.581 13.596 1.00 95.75 114 THR A C 1
ATOM 924 O O . THR A 1 114 ? -3.037 -5.107 13.515 1.00 95.75 114 THR A O 1
ATOM 927 N N . ALA A 1 115 ? -1.752 -3.261 13.488 1.00 95.19 115 ALA A N 1
ATOM 928 C CA . ALA A 1 115 ? -2.857 -2.334 13.265 1.00 95.19 115 ALA A CA 1
ATOM 929 C C . ALA A 1 115 ? -3.553 -2.581 11.917 1.00 95.19 115 ALA A C 1
ATOM 931 O O . ALA A 1 115 ? -4.780 -2.548 11.853 1.00 95.19 115 ALA A O 1
ATOM 932 N N . SER A 1 116 ? -2.787 -2.900 10.868 1.00 95.69 116 SER A N 1
ATOM 933 C CA . SER A 1 116 ? -3.325 -3.206 9.535 1.00 95.69 116 SER A CA 1
ATOM 934 C C . SER A 1 116 ? -4.147 -4.498 9.534 1.00 95.69 116 SER A C 1
ATOM 936 O O . SER A 1 116 ? -5.260 -4.509 9.021 1.00 95.69 116 SER A O 1
ATOM 938 N N . PHE A 1 117 ? -3.657 -5.571 10.166 1.00 94.88 117 PHE A N 1
ATOM 939 C CA . PHE A 1 117 ? -4.405 -6.828 10.318 1.00 94.88 117 PHE A CA 1
ATOM 940 C C . PHE A 1 117 ? -5.655 -6.669 11.180 1.00 94.88 117 PHE A C 1
ATOM 942 O O . PHE A 1 117 ? -6.701 -7.243 10.875 1.00 94.88 117 PHE A O 1
ATOM 949 N N . PHE A 1 118 ? -5.547 -5.898 12.261 1.00 94.69 118 PHE A N 1
ATOM 950 C CA . PHE A 1 118 ? -6.678 -5.598 13.127 1.00 94.69 118 PHE A CA 1
ATOM 951 C C . PHE A 1 118 ? -7.768 -4.841 12.358 1.00 94.69 118 PHE A C 1
ATOM 953 O O . PHE A 1 118 ? -8.928 -5.247 12.380 1.00 94.69 118 PHE A O 1
ATOM 960 N N . MET A 1 119 ? -7.389 -3.787 11.630 1.00 94.81 119 MET A N 1
ATOM 961 C CA . MET A 1 119 ? -8.316 -3.016 10.808 1.00 94.81 119 MET A CA 1
ATOM 962 C C . MET A 1 119 ? -8.922 -3.867 9.690 1.00 94.81 119 MET A C 1
ATOM 964 O O . MET A 1 119 ? -10.138 -3.840 9.531 1.00 94.81 119 MET A O 1
ATOM 968 N N . ALA A 1 120 ? -8.112 -4.669 8.988 1.00 93.88 120 ALA A N 1
ATOM 969 C CA . ALA A 1 120 ? -8.576 -5.585 7.946 1.00 93.88 120 ALA A CA 1
ATOM 970 C C . ALA A 1 120 ? -9.694 -6.495 8.472 1.00 93.88 120 ALA A C 1
ATOM 972 O O . ALA A 1 120 ? -10.778 -6.519 7.902 1.00 93.88 120 ALA A O 1
ATOM 973 N N . LYS A 1 121 ? -9.486 -7.141 9.630 1.00 92.44 121 LYS A N 1
ATOM 974 C CA . LYS A 1 121 ? -10.507 -7.983 10.276 1.00 92.44 121 LYS A CA 1
ATOM 975 C C . LYS A 1 121 ? -11.802 -7.218 10.575 1.00 92.44 121 LYS A C 1
ATOM 977 O O . LYS A 1 121 ? -12.887 -7.771 10.449 1.00 92.44 121 LYS A O 1
ATOM 982 N N . LYS A 1 122 ? -11.707 -5.960 11.011 1.00 92.38 122 LYS A N 1
ATOM 983 C CA . LYS A 1 122 ? -12.887 -5.163 11.379 1.00 92.38 122 LYS A CA 1
ATOM 984 C C . LYS A 1 122 ? -13.686 -4.667 10.169 1.00 92.38 122 LYS A C 1
ATOM 986 O O . LYS A 1 122 ? -14.898 -4.510 10.287 1.00 92.38 122 LYS A O 1
ATOM 991 N N . ILE A 1 123 ? -13.034 -4.424 9.030 1.00 93.44 123 ILE A N 1
ATOM 992 C CA . ILE A 1 123 ? -13.704 -3.956 7.803 1.00 93.44 123 ILE A CA 1
ATOM 993 C C . ILE A 1 123 ? -14.064 -5.093 6.837 1.00 93.44 123 ILE A C 1
ATOM 995 O O . ILE A 1 123 ? -14.819 -4.860 5.898 1.00 93.44 123 ILE A O 1
ATOM 999 N N . GLU A 1 124 ? -13.568 -6.313 7.060 1.00 92.69 124 GLU A N 1
ATOM 1000 C CA . GLU A 1 124 ? -13.779 -7.480 6.190 1.00 92.69 124 GLU A CA 1
ATOM 1001 C C . GLU A 1 124 ? -15.261 -7.708 5.863 1.00 92.69 124 GLU A C 1
ATOM 1003 O O . GLU A 1 124 ? -15.637 -7.699 4.694 1.00 92.69 124 GLU A O 1
ATOM 1008 N N . GLY A 1 125 ? -16.127 -7.786 6.881 1.00 92.12 125 GLY A N 1
ATOM 1009 C CA . GLY A 1 125 ? -17.568 -7.978 6.674 1.00 92.12 125 GLY A CA 1
ATOM 1010 C C . GLY A 1 125 ? -18.259 -6.806 5.966 1.00 92.12 125 GLY A C 1
ATOM 1011 O O . GLY A 1 125 ? -19.172 -7.016 5.179 1.00 92.12 125 GLY A O 1
ATOM 1012 N N . LYS A 1 126 ? -17.798 -5.568 6.188 1.00 91.50 126 LYS A N 1
ATOM 1013 C CA . LYS A 1 126 ? -18.366 -4.357 5.557 1.00 91.50 126 LYS A CA 1
ATOM 1014 C C . LYS A 1 126 ? -17.931 -4.176 4.107 1.00 91.50 126 LYS A C 1
ATOM 1016 O O . LYS A 1 126 ? -18.598 -3.496 3.339 1.00 91.50 126 LYS A O 1
ATOM 1021 N N . THR A 1 127 ? -16.798 -4.766 3.751 1.00 93.44 127 THR A N 1
ATOM 1022 C CA . THR A 1 127 ? -16.220 -4.711 2.406 1.00 93.44 127 THR A CA 1
ATOM 1023 C C . THR A 1 127 ? -16.501 -5.990 1.614 1.00 93.44 127 THR A C 1
ATOM 1025 O O . THR A 1 127 ? -15.987 -6.156 0.505 1.00 93.44 127 THR A O 1
ATOM 1028 N N . ALA A 1 128 ? -17.311 -6.907 2.156 1.00 91.31 128 ALA A N 1
ATOM 1029 C CA . ALA A 1 128 ? -17.748 -8.110 1.461 1.00 91.31 128 ALA A CA 1
ATOM 1030 C C . ALA A 1 128 ? -18.437 -7.744 0.135 1.00 91.31 128 ALA A C 1
ATOM 1032 O O . ALA A 1 128 ? -19.180 -6.770 0.057 1.00 91.31 128 ALA A O 1
ATOM 1033 N N . GLY A 1 129 ? -18.123 -8.481 -0.933 1.00 89.31 129 GLY A N 1
ATOM 1034 C CA . GLY A 1 129 ? -18.643 -8.205 -2.278 1.00 89.31 129 GLY A CA 1
ATOM 1035 C C . GLY A 1 129 ? -18.068 -6.967 -2.985 1.00 89.31 129 GLY A C 1
ATOM 1036 O O . GLY A 1 129 ? -18.399 -6.748 -4.143 1.00 89.31 129 GLY A O 1
ATOM 1037 N N . GLN A 1 130 ? -17.195 -6.178 -2.345 1.00 92.19 130 GLN A N 1
ATOM 1038 C CA . GLN A 1 130 ? -16.550 -5.010 -2.965 1.00 92.19 130 GLN A CA 1
ATOM 1039 C C . GLN A 1 130 ? -15.108 -5.314 -3.383 1.00 92.19 130 GLN A C 1
ATOM 1041 O O . GLN A 1 130 ? -14.331 -5.848 -2.587 1.00 92.19 130 GLN A O 1
ATOM 1046 N N . GLU A 1 131 ? -14.722 -4.940 -4.603 1.00 94.06 131 GLU A N 1
ATOM 1047 C CA . GLU A 1 131 ? -13.328 -5.026 -5.065 1.00 94.06 131 GLU A CA 1
ATOM 1048 C C . GLU A 1 131 ? -12.518 -3.775 -4.696 1.00 94.06 131 GLU A C 1
ATOM 1050 O O . GLU A 1 131 ? -11.343 -3.878 -4.340 1.00 94.06 131 GLU A O 1
ATOM 1055 N N . LYS A 1 132 ? -13.156 -2.601 -4.732 1.00 96.69 132 LYS A N 1
ATOM 1056 C CA . LYS A 1 132 ? -12.544 -1.293 -4.483 1.00 96.69 132 LYS A CA 1
ATOM 1057 C C . LYS A 1 132 ? -13.131 -0.674 -3.219 1.00 96.69 132 LYS A C 1
ATOM 1059 O O . LYS A 1 132 ? -14.324 -0.800 -2.961 1.00 96.69 132 LYS A O 1
ATOM 1064 N N . VAL A 1 133 ? -12.290 -0.021 -2.421 1.00 97.31 133 VAL A N 1
ATOM 1065 C CA . VAL A 1 133 ? -12.706 0.665 -1.187 1.00 97.31 133 VAL A CA 1
ATOM 1066 C C . VAL A 1 133 ? -12.107 2.062 -1.181 1.00 97.31 133 VAL A C 1
ATOM 1068 O O . VAL A 1 133 ? -10.894 2.217 -1.340 1.00 97.31 133 VAL A O 1
ATOM 1071 N N . GLY A 1 134 ? -12.952 3.072 -0.994 1.00 97.38 134 GLY A N 1
ATOM 1072 C CA . GLY A 1 134 ? -12.535 4.466 -0.945 1.00 97.38 134 GLY A CA 1
ATOM 1073 C C . GLY A 1 134 ? -11.790 4.788 0.346 1.00 97.38 134 GLY A C 1
ATOM 1074 O O . GLY A 1 134 ? -12.095 4.256 1.414 1.00 97.38 134 GLY A O 1
ATOM 1075 N N . ILE A 1 135 ? -10.818 5.687 0.262 1.00 97.69 135 ILE A N 1
ATOM 1076 C CA . ILE A 1 135 ? -10.105 6.246 1.406 1.00 97.69 135 ILE A CA 1
ATOM 1077 C C . ILE A 1 135 ? -10.128 7.761 1.265 1.00 97.69 135 ILE A C 1
ATOM 1079 O O . ILE A 1 135 ? -9.554 8.311 0.328 1.00 97.69 135 ILE A O 1
ATOM 1083 N N . LEU A 1 136 ? -10.755 8.426 2.229 1.00 96.31 136 LEU A N 1
ATOM 1084 C CA . LEU A 1 136 ? -10.782 9.877 2.354 1.00 96.31 136 LEU A CA 1
ATOM 1085 C C . LEU A 1 136 ? -10.092 10.256 3.668 1.00 96.31 136 LEU A C 1
ATOM 1087 O O . LEU A 1 136 ? -10.730 10.557 4.678 1.00 96.31 136 LEU A O 1
ATOM 1091 N N . LEU A 1 137 ? -8.765 10.148 3.675 1.00 95.00 137 LEU A N 1
ATOM 1092 C CA . LEU A 1 137 ? -7.904 10.410 4.828 1.00 95.00 137 LEU A CA 1
ATOM 1093 C C . LEU A 1 137 ? -6.671 11.205 4.381 1.00 95.00 137 LEU A C 1
ATOM 1095 O O . LEU A 1 137 ? -6.204 11.020 3.257 1.00 95.00 137 LEU A O 1
ATOM 1099 N N . PRO A 1 138 ? -6.090 12.039 5.258 1.00 92.94 138 PRO A N 1
ATOM 1100 C CA . PRO A 1 138 ? -4.843 12.724 4.957 1.00 92.94 138 PRO A CA 1
ATOM 1101 C C . PRO A 1 138 ? -3.660 11.747 5.010 1.00 92.94 138 PRO A C 1
ATOM 1103 O O . PRO A 1 138 ? -3.754 10.657 5.592 1.00 92.94 138 PRO A O 1
ATOM 1106 N N . ALA A 1 139 ? -2.510 12.181 4.485 1.00 91.88 139 ALA A N 1
ATOM 1107 C CA . ALA A 1 139 ? -1.231 11.488 4.634 1.00 91.88 139 ALA A CA 1
ATOM 1108 C C . ALA A 1 139 ? -0.853 11.371 6.126 1.00 91.88 139 ALA A C 1
ATOM 1110 O O . ALA A 1 139 ? -0.332 12.299 6.736 1.00 91.88 139 ALA A O 1
ATOM 1111 N N . SER A 1 140 ? -1.190 10.233 6.732 1.00 93.50 140 SER A N 1
ATOM 1112 C CA . SER A 1 140 ? -1.124 9.984 8.176 1.00 93.50 140 SER A CA 1
ATOM 1113 C C . SER A 1 140 ? -0.889 8.500 8.454 1.00 93.50 140 SER A C 1
ATOM 1115 O O . SER A 1 140 ? -1.107 7.660 7.572 1.00 93.50 140 SER A O 1
ATOM 1117 N N . CYS A 1 141 ? -0.529 8.145 9.696 1.00 95.44 141 CYS A N 1
ATOM 1118 C CA . CYS A 1 141 ? -0.439 6.738 10.091 1.00 95.44 141 CYS A CA 1
ATOM 1119 C C . CYS A 1 141 ? -1.779 6.015 9.890 1.00 95.44 141 CYS A C 1
ATOM 1121 O O . CYS A 1 141 ? -1.803 4.875 9.431 1.00 95.44 141 CYS A O 1
ATOM 1123 N N . GLY A 1 142 ? -2.900 6.685 10.184 1.00 94.31 142 GLY A N 1
ATOM 1124 C CA . GLY A 1 142 ? -4.244 6.141 9.971 1.00 94.31 142 GLY A CA 1
ATOM 1125 C C . GLY A 1 142 ? -4.538 5.830 8.501 1.00 94.31 142 GLY A C 1
ATOM 1126 O O . GLY A 1 142 ? -5.005 4.734 8.193 1.00 94.31 142 GLY A O 1
ATOM 1127 N N . GLY A 1 143 ? -4.200 6.752 7.592 1.00 95.44 143 GLY A N 1
ATOM 1128 C CA . GLY A 1 143 ? -4.350 6.550 6.146 1.00 95.44 143 GLY A CA 1
ATOM 1129 C C . GLY A 1 143 ? -3.483 5.406 5.612 1.00 95.44 143 GLY A C 1
ATOM 1130 O O . GLY A 1 143 ? -3.946 4.594 4.809 1.00 95.44 143 GLY A O 1
ATOM 1131 N N . ALA A 1 144 ? -2.250 5.278 6.108 1.00 95.88 144 ALA A N 1
ATOM 1132 C CA . ALA A 1 144 ? -1.369 4.171 5.744 1.00 95.88 144 ALA A CA 1
ATOM 1133 C C . ALA A 1 144 ? -1.897 2.815 6.238 1.00 95.88 144 ALA A C 1
ATOM 1135 O O . ALA A 1 144 ? -1.915 1.849 5.475 1.00 95.88 144 ALA A O 1
ATOM 1136 N N . ILE A 1 145 ? -2.374 2.743 7.487 1.00 96.38 145 ILE A N 1
ATOM 1137 C CA . ILE A 1 145 ? -2.999 1.532 8.039 1.00 96.38 145 ILE A CA 1
ATOM 1138 C C . ILE A 1 145 ? -4.227 1.137 7.205 1.00 96.38 145 ILE A C 1
ATOM 1140 O O . ILE A 1 145 ? -4.377 -0.043 6.899 1.00 96.38 145 ILE A O 1
ATOM 1144 N N . ALA A 1 146 ? -5.066 2.095 6.793 1.00 96.88 146 ALA A N 1
ATOM 1145 C CA . ALA A 1 146 ? -6.237 1.834 5.952 1.00 96.88 146 ALA A CA 1
ATOM 1146 C C . ALA A 1 146 ? -5.860 1.248 4.582 1.00 96.88 146 ALA A C 1
ATOM 1148 O O . ALA A 1 146 ? -6.394 0.211 4.188 1.00 96.88 146 ALA A O 1
ATOM 1149 N N . ASN A 1 147 ? -4.878 1.848 3.901 1.00 96.94 147 ASN A N 1
ATOM 1150 C CA . ASN A 1 147 ? -4.361 1.342 2.625 1.00 96.94 147 ASN A CA 1
ATOM 1151 C C . ASN A 1 147 ? -3.832 -0.097 2.755 1.00 96.94 147 ASN A C 1
ATOM 1153 O O . ASN A 1 147 ? -4.159 -0.967 1.940 1.00 96.94 147 ASN A O 1
ATOM 1157 N N . LEU A 1 148 ? -3.043 -0.371 3.801 1.00 95.56 148 LEU A N 1
ATOM 1158 C CA .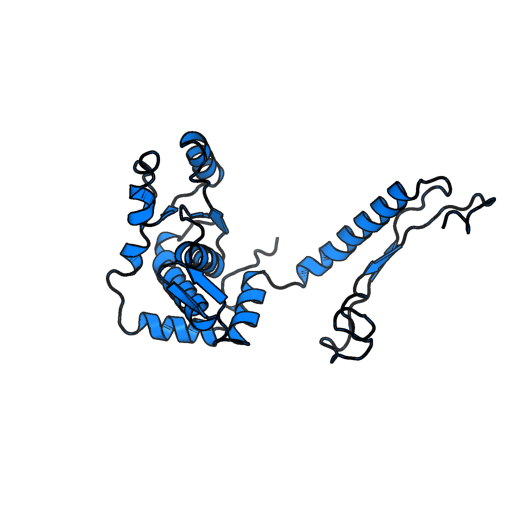 LEU A 1 148 ? -2.512 -1.709 4.063 1.00 95.56 148 LEU A CA 1
ATOM 1159 C C . LEU A 1 148 ? -3.622 -2.701 4.420 1.00 95.56 148 LEU A C 1
ATOM 1161 O O . LEU A 1 148 ? -3.597 -3.823 3.928 1.00 95.56 148 LEU A O 1
ATOM 1165 N N . ALA A 1 149 ? -4.601 -2.306 5.235 1.00 95.50 149 ALA A N 1
ATOM 1166 C CA . ALA A 1 149 ? -5.718 -3.153 5.641 1.00 95.50 149 ALA A CA 1
ATOM 1167 C C . ALA A 1 149 ? -6.574 -3.600 4.449 1.00 95.50 149 ALA A C 1
ATOM 1169 O O . ALA A 1 149 ? -6.855 -4.788 4.315 1.00 95.50 149 ALA A O 1
ATOM 1170 N N . ILE A 1 150 ? -6.927 -2.675 3.553 1.00 95.25 150 ILE A N 1
ATOM 1171 C CA . ILE A 1 150 ? -7.670 -2.983 2.321 1.00 95.25 150 ILE A CA 1
ATOM 1172 C C . ILE A 1 150 ? -6.853 -3.930 1.433 1.00 95.25 150 ILE A C 1
ATOM 1174 O O . ILE A 1 150 ? -7.365 -4.945 0.959 1.00 95.25 150 ILE A O 1
ATOM 1178 N N . SER A 1 151 ? -5.553 -3.665 1.292 1.00 93.31 151 SER A N 1
ATOM 1179 C CA . SER A 1 151 ? -4.668 -4.514 0.492 1.00 93.31 151 SER A CA 1
ATOM 1180 C C . SER A 1 151 ? -4.473 -5.914 1.102 1.00 93.31 151 SER A C 1
ATOM 1182 O O . SER A 1 151 ? -4.334 -6.889 0.367 1.00 93.31 151 SER A O 1
ATOM 1184 N N . LEU A 1 152 ? -4.489 -6.051 2.437 1.00 92.81 152 LEU A N 1
ATOM 1185 C CA . LEU A 1 152 ? -4.461 -7.349 3.134 1.00 92.81 152 LEU A CA 1
ATOM 1186 C C . LEU A 1 152 ? -5.715 -8.190 2.853 1.00 92.81 152 LEU A C 1
ATOM 1188 O O . LEU A 1 152 ? -5.630 -9.415 2.874 1.00 92.81 152 LEU A O 1
ATOM 1192 N N . LEU A 1 153 ? -6.849 -7.545 2.568 1.00 91.62 153 LEU A N 1
ATOM 1193 C CA . LEU A 1 153 ? -8.095 -8.201 2.159 1.00 91.62 153 LEU A CA 1
ATOM 1194 C C . LEU A 1 153 ? -8.123 -8.558 0.662 1.00 91.62 153 LEU A C 1
ATOM 1196 O O . LEU A 1 153 ? -9.137 -9.054 0.178 1.00 91.62 153 LEU A O 1
ATOM 1200 N N . GLY A 1 154 ? -7.041 -8.293 -0.081 1.00 89.94 154 GLY A N 1
ATOM 1201 C CA . GLY A 1 154 ? -6.987 -8.503 -1.531 1.00 89.94 154 GLY A CA 1
ATOM 1202 C C . GLY A 1 154 ? -7.853 -7.520 -2.325 1.00 89.94 154 GLY A C 1
ATOM 1203 O O . GLY A 1 154 ? -8.225 -7.818 -3.455 1.00 89.94 154 GLY A O 1
ATOM 1204 N N . LYS A 1 155 ? -8.193 -6.371 -1.732 1.00 92.44 155 LYS A N 1
ATOM 1205 C CA . LYS A 1 155 ? -9.004 -5.311 -2.344 1.00 92.44 155 LYS A CA 1
ATOM 1206 C C . LYS A 1 155 ? -8.117 -4.153 -2.799 1.00 92.44 155 LYS A C 1
ATOM 1208 O O . LYS A 1 155 ? -6.975 -4.020 -2.353 1.00 92.44 155 LYS A O 1
ATOM 1213 N N . VAL A 1 156 ? -8.652 -3.297 -3.663 1.00 95.00 156 VAL A N 1
ATOM 1214 C CA . VAL A 1 156 ? -7.952 -2.125 -4.197 1.00 95.00 156 VAL A CA 1
ATOM 1215 C C . VAL A 1 156 ? -8.313 -0.882 -3.373 1.00 95.00 156 VAL A C 1
ATOM 1217 O O . VAL A 1 156 ? -9.475 -0.468 -3.380 1.00 95.00 156 VAL A O 1
ATOM 1220 N N . PRO A 1 157 ? -7.357 -0.264 -2.655 1.00 96.38 157 PRO A N 1
ATOM 1221 C CA . PRO A 1 157 ? -7.597 1.017 -2.004 1.00 96.38 157 PRO A CA 1
ATOM 1222 C C . PRO A 1 157 ? -7.640 2.145 -3.042 1.00 96.38 157 PRO A C 1
ATOM 1224 O O . PRO A 1 157 ? -6.702 2.314 -3.821 1.00 96.38 157 PRO A O 1
ATOM 1227 N N . VAL A 1 158 ? -8.709 2.940 -3.027 1.00 97.25 158 VAL A N 1
ATOM 1228 C CA . VAL A 1 158 ? -8.873 4.123 -3.883 1.00 97.25 158 VAL A CA 1
ATOM 1229 C C . VAL A 1 158 ? -8.760 5.369 -3.012 1.00 97.25 158 VAL A C 1
ATOM 1231 O O . VAL A 1 158 ? -9.679 5.699 -2.268 1.00 97.25 158 VAL A O 1
ATOM 1234 N N . ASN A 1 159 ? -7.617 6.053 -3.067 1.00 97.19 159 ASN A N 1
ATOM 1235 C CA . ASN A 1 159 ? -7.412 7.291 -2.313 1.00 97.19 159 ASN A CA 1
ATOM 1236 C C . ASN A 1 159 ? -8.110 8.446 -3.044 1.00 97.19 159 ASN A C 1
ATOM 1238 O O . ASN A 1 159 ? -7.682 8.843 -4.126 1.00 97.19 159 ASN A O 1
ATOM 1242 N N . LEU A 1 160 ? -9.195 8.952 -2.458 1.00 95.62 160 LEU A N 1
ATOM 1243 C CA . LEU A 1 160 ? -10.011 10.020 -3.025 1.00 95.62 160 LEU A CA 1
ATOM 1244 C C . LEU A 1 160 ? -9.344 11.378 -2.784 1.00 95.62 160 LEU A C 1
ATOM 1246 O O . LEU A 1 160 ? -8.881 11.670 -1.677 1.00 95.62 160 LEU A O 1
ATOM 1250 N N . ASN A 1 161 ? -9.292 12.211 -3.825 1.00 94.31 161 ASN A N 1
ATOM 1251 C CA . ASN A 1 161 ? -8.638 13.510 -3.750 1.00 94.31 161 ASN A CA 1
ATOM 1252 C C . ASN A 1 161 ? -9.522 14.549 -3.044 1.00 94.31 161 ASN A C 1
ATOM 1254 O O . ASN A 1 161 ? -10.320 15.231 -3.677 1.00 94.31 161 ASN A O 1
ATOM 1258 N N . PHE A 1 162 ? -9.332 14.709 -1.736 1.00 91.50 162 PHE A N 1
ATOM 1259 C CA . PHE A 1 162 ? -10.079 15.670 -0.917 1.00 91.50 162 PHE A CA 1
ATOM 1260 C C . PHE A 1 162 ? -9.766 17.150 -1.211 1.00 91.50 162 PHE A C 1
ATOM 1262 O O . PHE A 1 162 ? -10.431 18.014 -0.648 1.00 91.50 162 PHE A O 1
ATOM 1269 N N . THR A 1 163 ? -8.753 17.463 -2.031 1.00 90.25 163 THR A N 1
ATOM 1270 C CA . THR A 1 163 ? -8.493 18.841 -2.495 1.00 90.25 163 THR A CA 1
ATOM 1271 C C . THR A 1 163 ? -9.186 19.162 -3.819 1.00 90.25 163 THR A C 1
ATOM 1273 O O . THR A 1 163 ? -9.169 20.313 -4.249 1.00 90.25 163 THR A O 1
ATOM 1276 N N . GLY A 1 164 ? -9.766 18.154 -4.479 1.00 89.44 164 GLY A N 1
ATOM 1277 C CA . GLY A 1 164 ? -10.580 18.332 -5.676 1.00 89.44 164 GLY A CA 1
ATOM 1278 C C . GLY A 1 164 ? -11.982 18.847 -5.352 1.00 89.44 164 GLY A C 1
ATOM 1279 O O . GLY A 1 164 ? -12.363 18.971 -4.187 1.00 89.44 164 GLY A O 1
ATOM 1280 N N . SER A 1 165 ? -12.765 19.125 -6.396 1.00 91.81 165 SER A N 1
ATOM 1281 C CA . SER A 1 165 ? -14.169 19.498 -6.222 1.00 91.81 165 SER A CA 1
ATOM 1282 C C . SER A 1 165 ? -15.020 18.288 -5.790 1.00 91.81 165 SER A C 1
ATOM 1284 O O . SER A 1 165 ? -14.656 17.142 -6.094 1.00 91.81 165 SER A O 1
ATOM 1286 N N . PRO A 1 166 ? -16.158 18.504 -5.106 1.00 91.81 166 PRO A N 1
ATOM 1287 C CA . PRO A 1 166 ? -17.082 17.432 -4.732 1.00 91.81 166 PRO A CA 1
ATOM 1288 C C . PRO A 1 166 ? -17.535 16.582 -5.919 1.00 91.81 166 PRO A C 1
ATOM 1290 O O . PRO A 1 166 ? -17.576 15.359 -5.819 1.00 91.81 166 PRO A O 1
ATOM 1293 N N . GLU A 1 167 ? -17.780 17.210 -7.067 1.00 92.25 167 GLU A N 1
ATOM 1294 C CA . GLU A 1 167 ? -18.210 16.548 -8.301 1.00 92.25 167 GLU A CA 1
ATOM 1295 C C . GLU A 1 167 ? -17.114 15.625 -8.841 1.00 92.25 167 GLU A C 1
ATOM 1297 O O . GLU A 1 167 ? -17.394 14.514 -9.284 1.00 92.25 167 GLU A O 1
ATOM 1302 N N . SER A 1 168 ? -15.847 16.047 -8.754 1.00 93.81 168 SER A N 1
ATOM 1303 C CA . SER A 1 168 ? -14.699 15.228 -9.157 1.00 93.81 168 SER A CA 1
ATOM 1304 C C . SER A 1 168 ? -14.559 13.976 -8.285 1.00 93.81 168 SER A C 1
ATOM 1306 O O . SER A 1 168 ? -14.300 12.881 -8.790 1.00 93.81 168 SER A O 1
ATOM 1308 N N . VAL A 1 169 ? -14.767 14.121 -6.973 1.00 93.75 169 VAL A N 1
ATOM 1309 C CA . VAL A 1 169 ? -14.743 12.992 -6.032 1.00 93.75 169 VAL A CA 1
ATOM 1310 C C . VAL A 1 169 ? -15.943 12.074 -6.245 1.00 93.75 169 VAL A C 1
ATOM 1312 O O . VAL A 1 169 ? -15.756 10.859 -6.263 1.00 93.75 169 VAL A O 1
ATOM 1315 N N . GLN A 1 170 ? -17.138 12.626 -6.462 1.00 94.00 170 GLN A N 1
ATOM 1316 C CA . GLN A 1 170 ? -18.340 11.845 -6.754 1.00 94.00 170 GLN A CA 1
ATOM 1317 C C . GLN A 1 170 ? -18.171 11.037 -8.043 1.00 94.00 170 GLN A C 1
ATOM 1319 O O . GLN A 1 170 ? -18.363 9.826 -8.043 1.00 94.00 170 GLN A O 1
ATOM 1324 N N . HIS A 1 171 ? -17.663 11.665 -9.103 1.00 94.31 171 HIS A N 1
ATOM 1325 C CA . HIS A 1 171 ? -17.347 10.970 -10.346 1.00 94.31 171 HIS A CA 1
ATOM 1326 C C . HIS A 1 171 ? -16.353 9.814 -10.128 1.00 94.31 171 HIS A C 1
ATOM 1328 O O . HIS A 1 171 ? -16.501 8.741 -10.711 1.00 94.31 171 HIS A O 1
ATOM 1334 N N . ALA A 1 172 ? -15.336 9.994 -9.275 1.00 94.31 172 ALA A N 1
ATOM 1335 C CA . ALA A 1 172 ? -14.398 8.922 -8.938 1.00 94.31 172 ALA A CA 1
ATOM 1336 C C . ALA A 1 172 ? -15.056 7.779 -8.142 1.00 94.31 172 ALA A C 1
ATOM 1338 O O . ALA A 1 172 ? -14.703 6.618 -8.357 1.00 94.31 172 ALA A O 1
ATOM 1339 N N . ILE A 1 173 ? -15.994 8.098 -7.243 1.00 95.25 173 ILE A N 1
ATOM 1340 C CA . ILE A 1 173 ? -16.800 7.123 -6.493 1.00 95.25 173 ILE A CA 1
ATOM 1341 C C . ILE A 1 173 ? -17.627 6.275 -7.460 1.00 95.25 173 ILE A C 1
ATOM 1343 O O . ILE A 1 173 ? -17.545 5.045 -7.397 1.00 95.25 173 ILE A O 1
ATOM 1347 N N . ASP A 1 174 ? -18.331 6.922 -8.388 1.00 95.00 174 ASP A N 1
ATOM 1348 C CA . ASP A 1 174 ? -19.224 6.269 -9.346 1.00 95.00 174 ASP A CA 1
ATOM 1349 C C . ASP A 1 174 ? -18.436 5.408 -10.344 1.00 95.00 174 ASP A C 1
ATOM 1351 O O . ASP A 1 174 ? -18.707 4.218 -10.505 1.00 95.00 174 ASP A O 1
ATOM 1355 N N . ALA A 1 175 ? -17.372 5.961 -10.940 1.00 95.25 175 ALA A N 1
ATOM 1356 C CA . ALA A 1 175 ? -16.513 5.243 -11.887 1.00 95.25 175 ALA A CA 1
ATOM 1357 C C . ALA A 1 175 ? -15.811 4.020 -11.263 1.00 95.25 175 ALA A C 1
ATOM 1359 O O . ALA A 1 175 ? -15.406 3.087 -11.964 1.00 95.25 175 ALA A O 1
ATOM 1360 N N . CYS A 1 176 ? -15.633 4.020 -9.939 1.00 94.56 176 CYS A N 1
ATOM 1361 C CA . CYS A 1 176 ? -15.011 2.925 -9.207 1.00 94.56 176 CYS A CA 1
ATOM 1362 C C . CYS A 1 176 ? -16.005 2.000 -8.485 1.00 94.56 176 CYS A C 1
ATOM 1364 O O . CYS A 1 176 ? -15.526 1.067 -7.844 1.00 94.56 176 CYS A O 1
ATOM 1366 N N . ASP A 1 177 ? -17.324 2.212 -8.589 1.00 94.62 177 ASP A N 1
ATOM 1367 C CA . ASP A 1 177 ? -18.361 1.482 -7.826 1.00 94.62 177 ASP A CA 1
ATOM 1368 C C . ASP A 1 177 ? -18.030 1.396 -6.318 1.00 94.62 177 ASP A C 1
ATOM 1370 O O . ASP A 1 177 ? -18.014 0.325 -5.701 1.00 94.62 177 ASP A O 1
ATOM 1374 N N . ILE A 1 178 ? -17.661 2.534 -5.713 1.00 95.81 178 ILE A N 1
ATOM 1375 C CA . ILE A 1 178 ? -17.248 2.584 -4.303 1.00 95.81 178 ILE A CA 1
ATOM 1376 C C . ILE A 1 178 ? -18.477 2.641 -3.392 1.00 95.81 178 ILE A C 1
ATOM 1378 O O . ILE A 1 178 ? -19.140 3.670 -3.272 1.00 95.81 178 ILE A O 1
ATOM 1382 N N . LYS A 1 179 ? -18.718 1.560 -2.643 1.00 95.19 179 LYS A N 1
ATOM 1383 C CA . LYS A 1 179 ? -19.847 1.467 -1.693 1.00 95.19 179 LYS A CA 1
ATOM 1384 C C . LYS A 1 179 ? -19.445 1.763 -0.250 1.00 95.19 179 LYS A C 1
ATOM 1386 O O . LYS A 1 179 ? -20.304 1.926 0.609 1.00 95.19 179 LYS A O 1
ATOM 1391 N N . LEU A 1 180 ? -18.143 1.824 0.033 1.00 95.69 180 LEU A N 1
ATOM 1392 C CA . LEU A 1 180 ? -17.601 2.143 1.351 1.00 95.69 180 LEU A CA 1
ATOM 1393 C C . LEU A 1 180 ? -16.383 3.063 1.230 1.00 95.69 180 LEU A C 1
ATOM 1395 O O . LEU A 1 180 ? -15.411 2.730 0.547 1.00 95.69 180 LEU A O 1
ATOM 1399 N N . ILE A 1 181 ? -16.408 4.175 1.963 1.00 96.69 181 ILE A N 1
ATOM 1400 C CA . ILE A 1 181 ? -15.314 5.140 2.066 1.00 96.69 181 ILE A CA 1
ATOM 1401 C C . ILE A 1 181 ? -14.826 5.188 3.512 1.00 96.69 181 ILE A C 1
ATOM 1403 O O . ILE A 1 181 ? -15.554 5.580 4.420 1.00 96.69 181 ILE A O 1
ATOM 1407 N N . LEU A 1 182 ? -13.567 4.825 3.741 1.00 96.75 182 LEU A N 1
ATOM 1408 C CA . LEU A 1 182 ? -12.929 4.959 5.046 1.00 96.75 182 LEU A CA 1
ATOM 1409 C C . LEU A 1 182 ? -12.490 6.410 5.276 1.00 96.75 182 LEU A C 1
ATOM 1411 O O . LEU A 1 182 ? -11.719 6.962 4.490 1.00 96.75 182 LEU A O 1
ATOM 1415 N N . THR A 1 183 ? -12.922 7.011 6.383 1.00 96.25 183 THR A N 1
ATOM 1416 C CA . THR A 1 183 ? -12.511 8.363 6.796 1.00 96.25 183 THR A CA 1
ATOM 1417 C C . THR A 1 183 ? -12.411 8.483 8.321 1.00 96.25 183 THR A C 1
ATOM 1419 O O . THR A 1 183 ? -12.604 7.510 9.047 1.00 96.25 183 THR A O 1
ATOM 1422 N N . SER A 1 184 ? -12.075 9.664 8.839 1.00 94.06 184 SER A N 1
ATOM 1423 C CA . SER A 1 184 ? -12.094 9.968 10.273 1.00 94.06 184 SER A CA 1
ATOM 1424 C C . SER A 1 184 ? -13.044 11.123 10.552 1.00 94.06 184 SER A C 1
ATOM 1426 O O . SER A 1 184 ? -13.196 12.037 9.736 1.00 94.06 184 SER A O 1
ATOM 1428 N N . ARG A 1 185 ? -13.679 11.111 11.727 1.00 92.56 185 ARG A N 1
ATOM 1429 C CA . ARG A 1 185 ? -14.599 12.190 12.120 1.00 92.56 185 ARG A CA 1
ATOM 1430 C C . ARG A 1 185 ? -13.879 13.526 12.218 1.00 92.56 185 ARG A C 1
ATOM 1432 O O . ARG A 1 185 ? -14.438 14.558 11.869 1.00 92.56 185 ARG A O 1
ATOM 1439 N N . LEU A 1 186 ? -12.635 13.511 12.692 1.00 91.00 186 LEU A N 1
ATOM 1440 C CA . LEU A 1 186 ? -11.826 14.722 12.797 1.00 91.00 186 LEU A CA 1
ATOM 1441 C C . LEU A 1 186 ? -11.483 15.303 11.421 1.00 91.00 186 LEU A C 1
ATOM 1443 O O . LEU A 1 186 ? -11.429 16.521 11.281 1.00 91.00 186 LEU A O 1
ATOM 1447 N N . PHE A 1 187 ? -11.262 14.453 10.417 1.00 92.06 187 PHE A N 1
ATOM 1448 C CA . PHE A 1 187 ? -10.924 14.912 9.075 1.00 92.06 187 PHE A CA 1
ATOM 1449 C C . PHE A 1 187 ? -12.153 15.389 8.305 1.00 92.06 187 PHE A C 1
ATOM 1451 O O . PHE A 1 187 ? -12.128 16.500 7.785 1.00 92.06 187 PHE A O 1
ATOM 1458 N N . ILE A 1 188 ? -13.258 14.632 8.324 1.00 92.69 188 ILE A N 1
ATOM 1459 C CA . ILE A 1 188 ? -14.488 15.042 7.630 1.00 92.69 188 ILE A CA 1
ATOM 1460 C C . ILE A 1 188 ? -15.057 16.353 8.187 1.00 92.69 188 ILE A C 1
ATOM 1462 O O . ILE A 1 188 ? -15.634 17.150 7.459 1.00 92.69 188 ILE A O 1
ATOM 1466 N N . LYS A 1 189 ? -14.859 16.625 9.486 1.00 92.00 189 LYS A N 1
ATOM 1467 C CA . LYS A 1 189 ? -15.273 17.893 10.103 1.00 92.00 189 LYS A CA 1
ATOM 1468 C C . LYS A 1 189 ? -14.601 19.115 9.478 1.00 92.00 189 LYS A C 1
ATOM 1470 O O . LYS A 1 189 ? -15.207 20.174 9.512 1.00 92.00 189 LYS A O 1
ATOM 1475 N N . LYS A 1 190 ? -13.388 18.962 8.934 1.00 90.88 190 LYS A N 1
ATOM 1476 C CA . LYS A 1 190 ? -12.642 20.021 8.232 1.00 90.88 190 LYS A CA 1
ATOM 1477 C C . LYS A 1 190 ? -13.026 20.142 6.754 1.00 90.88 190 LYS A C 1
ATOM 1479 O O . LYS A 1 190 ? -12.531 21.027 6.070 1.00 90.88 190 LYS A O 1
ATOM 1484 N N . LEU A 1 191 ? -13.841 19.215 6.263 1.00 90.81 191 LEU A N 1
ATOM 1485 C CA . LEU A 1 191 ? -14.164 19.007 4.862 1.00 90.81 191 LEU A CA 1
ATOM 1486 C C . LEU A 1 191 ? -15.684 19.096 4.683 1.00 90.81 191 LEU A C 1
ATOM 1488 O O . LEU A 1 191 ? -16.339 18.102 4.376 1.00 90.81 191 LEU A O 1
ATOM 1492 N N . ASP A 1 192 ? -16.246 20.285 4.921 1.00 85.25 192 ASP A N 1
ATOM 1493 C CA . ASP A 1 192 ? -17.700 20.513 4.921 1.00 85.25 192 ASP A CA 1
ATOM 1494 C C . ASP A 1 192 ? -18.384 20.011 3.646 1.00 85.25 192 ASP A C 1
ATOM 1496 O O . ASP A 1 192 ? -19.423 19.358 3.723 1.00 85.25 192 ASP A O 1
ATOM 1500 N N . ALA A 1 193 ? -17.738 20.214 2.497 1.00 86.69 193 ALA A N 1
ATOM 1501 C CA . ALA A 1 193 ? -18.241 19.817 1.185 1.00 86.69 193 ALA A CA 1
ATOM 1502 C C . ALA A 1 193 ? -18.404 18.294 0.992 1.00 86.69 193 ALA A C 1
ATOM 1504 O O . ALA A 1 193 ? -19.078 17.868 0.063 1.00 86.69 193 ALA A O 1
ATOM 1505 N N . PHE A 1 194 ? -17.805 17.469 1.858 1.00 88.56 194 PHE A N 1
ATOM 1506 C CA . PHE A 1 194 ? -17.824 16.005 1.749 1.00 88.56 194 PHE A CA 1
ATOM 1507 C C . PHE A 1 194 ? -18.632 15.324 2.864 1.00 88.56 194 PHE A C 1
ATOM 1509 O O . PHE A 1 194 ? -18.677 14.096 2.937 1.00 88.56 194 PHE A O 1
ATOM 1516 N N . LYS A 1 195 ? -19.276 16.096 3.751 1.00 86.12 195 LYS A N 1
ATOM 1517 C CA . LYS A 1 195 ? -20.081 15.557 4.864 1.00 86.12 195 LYS A CA 1
ATOM 1518 C C . LYS A 1 195 ? -21.356 14.846 4.409 1.00 86.12 195 LYS A C 1
ATOM 1520 O O . LYS A 1 195 ? -21.857 14.013 5.156 1.00 86.12 195 LYS A O 1
ATOM 1525 N N . SER A 1 196 ? -21.864 15.182 3.226 1.00 84.44 196 SER A N 1
ATOM 1526 C CA . SER A 1 196 ? -23.085 14.624 2.633 1.00 84.44 196 SER A CA 1
ATOM 1527 C C . SER A 1 196 ? -22.877 13.292 1.910 1.00 84.44 196 SER A C 1
ATOM 1529 O O . SER A 1 196 ? -23.828 12.764 1.351 1.00 84.44 196 SER A O 1
ATOM 1531 N N . LEU A 1 197 ? -21.659 12.742 1.891 1.00 87.88 197 LEU A N 1
ATOM 1532 C CA . LEU A 1 197 ? -21.415 11.427 1.300 1.00 87.88 197 LEU A CA 1
ATOM 1533 C C . LEU A 1 197 ? -22.075 10.326 2.153 1.00 87.88 197 LEU A C 1
ATOM 1535 O O . LEU A 1 197 ? -21.765 10.175 3.336 1.00 87.88 197 LEU A O 1
ATOM 1539 N N . ASP A 1 198 ? -22.942 9.518 1.543 1.00 82.50 198 ASP A N 1
ATOM 1540 C CA . ASP A 1 198 ? -23.742 8.496 2.244 1.00 82.50 198 ASP A CA 1
ATOM 1541 C C . ASP A 1 198 ? -22.944 7.241 2.644 1.00 82.50 198 ASP A C 1
ATOM 1543 O O . ASP A 1 198 ? -23.317 6.478 3.535 1.00 82.50 198 ASP A O 1
ATOM 1547 N N . ASN A 1 199 ? -21.808 7.013 1.992 1.00 88.81 199 ASN A N 1
ATOM 1548 C CA . ASN A 1 199 ? -20.982 5.808 2.085 1.00 88.81 199 ASN A CA 1
ATOM 1549 C C . ASN A 1 199 ? -19.790 5.951 3.053 1.00 88.81 199 ASN A C 1
ATOM 1551 O O . ASN A 1 199 ? -18.829 5.176 2.986 1.00 88.81 199 ASN A O 1
ATOM 1555 N N . LEU A 1 200 ? -19.831 6.921 3.973 1.00 94.12 200 LEU A N 1
ATOM 1556 C CA . LEU A 1 200 ? -18.751 7.173 4.929 1.00 94.12 200 LEU A CA 1
ATOM 1557 C C . LEU A 1 200 ? -18.730 6.165 6.082 1.00 94.12 200 LEU A C 1
ATOM 1559 O O . LEU A 1 200 ? -19.715 5.925 6.779 1.00 94.12 200 LEU A O 1
ATOM 1563 N N . PHE A 1 201 ? -17.542 5.637 6.356 1.00 94.44 201 PHE A N 1
ATOM 1564 C CA . PHE A 1 201 ? -17.271 4.784 7.499 1.00 94.44 201 PHE A CA 1
ATOM 1565 C C . PHE A 1 201 ? -16.079 5.306 8.303 1.00 94.44 201 PHE A C 1
ATOM 1567 O O . PHE A 1 201 ? -14.963 5.456 7.799 1.00 94.44 201 P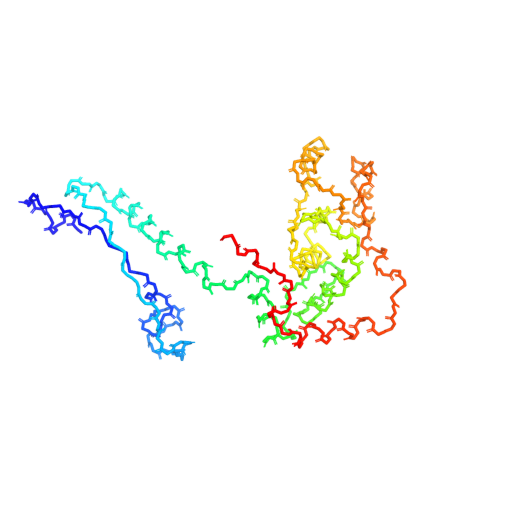HE A O 1
ATOM 1574 N N . TYR A 1 202 ? -16.317 5.567 9.587 1.00 94.69 202 TYR A N 1
ATOM 1575 C CA . TYR A 1 202 ? -15.359 6.245 10.451 1.00 94.69 202 TYR A CA 1
ATOM 1576 C C . TYR A 1 202 ? -14.391 5.276 11.133 1.00 94.69 202 TYR A C 1
ATOM 1578 O O . TYR A 1 202 ? -14.801 4.331 11.812 1.00 94.69 202 TYR A O 1
ATOM 1586 N N . LEU A 1 203 ? -13.088 5.551 11.034 1.00 91.94 203 LEU A N 1
ATOM 1587 C CA . LEU A 1 203 ? -12.044 4.742 11.671 1.00 91.94 203 LEU A CA 1
ATOM 1588 C C . LEU A 1 203 ? -12.202 4.652 13.196 1.00 91.94 203 LEU A C 1
ATOM 1590 O O . LEU A 1 203 ? -11.798 3.659 13.801 1.00 91.94 203 LEU A O 1
ATOM 1594 N N . GLU A 1 204 ? -12.785 5.662 13.838 1.00 90.31 204 GLU A N 1
ATOM 1595 C CA . GLU A 1 204 ? -13.031 5.655 15.280 1.00 90.31 204 GLU A CA 1
ATOM 1596 C C . GLU A 1 204 ? -14.073 4.601 15.688 1.00 90.31 204 GLU A C 1
ATOM 1598 O O . GLU A 1 204 ? -14.001 4.076 16.798 1.00 90.31 204 GLU A O 1
ATOM 1603 N N . ASP A 1 205 ? -14.992 4.220 14.793 1.00 88.81 205 ASP A N 1
ATOM 1604 C CA . ASP A 1 205 ? -15.980 3.171 15.077 1.00 88.81 205 ASP A CA 1
ATOM 1605 C C . ASP A 1 205 ? -15.357 1.775 15.110 1.00 88.81 205 ASP A C 1
ATOM 1607 O O . ASP A 1 205 ? -15.866 0.890 15.791 1.00 88.81 205 ASP A O 1
ATOM 1611 N N . LEU A 1 206 ? -14.195 1.590 14.477 1.00 83.50 206 LEU A N 1
ATOM 1612 C CA . LEU A 1 206 ? -13.419 0.347 14.571 1.00 83.50 206 LEU A CA 1
ATOM 1613 C C . LEU A 1 206 ? -12.862 0.103 15.976 1.00 83.50 206 LEU A C 1
ATOM 1615 O O . LEU A 1 206 ? -12.506 -1.029 16.313 1.00 83.50 206 LEU A O 1
ATOM 1619 N N . ARG A 1 207 ? -12.746 1.170 16.777 1.00 77.06 207 ARG A N 1
ATOM 1620 C CA . ARG A 1 207 ? -12.288 1.103 18.167 1.00 77.06 207 ARG A CA 1
ATOM 1621 C C . ARG A 1 207 ? -13.424 0.832 19.149 1.00 77.06 207 ARG A C 1
ATOM 1623 O O . ARG A 1 207 ? -13.150 0.538 20.309 1.00 77.06 207 ARG A O 1
ATOM 1630 N N . LYS A 1 208 ? -14.682 0.912 18.711 1.00 77.62 208 LYS A N 1
ATOM 1631 C CA . LYS A 1 208 ? -15.826 0.520 19.535 1.00 77.62 208 LYS A CA 1
ATOM 1632 C C . LYS A 1 208 ? -15.883 -1.010 19.576 1.00 77.62 208 LYS A C 1
ATOM 1634 O O . LYS A 1 208 ? -15.698 -1.670 18.556 1.00 77.62 208 LYS A O 1
ATOM 1639 N N . ASN A 1 209 ? -16.112 -1.583 20.756 1.00 70.62 209 ASN A N 1
ATOM 1640 C CA . ASN A 1 209 ? -16.252 -3.033 20.957 1.00 70.62 209 ASN A CA 1
ATOM 1641 C C . ASN A 1 209 ? -15.010 -3.863 20.556 1.00 70.62 209 ASN A C 1
ATOM 1643 O O . ASN A 1 209 ? -15.121 -4.896 19.887 1.00 70.62 209 ASN A O 1
ATOM 1647 N N . ILE A 1 210 ? -13.807 -3.425 20.953 1.00 80.25 210 ILE A N 1
ATOM 1648 C CA . ILE A 1 210 ? -12.599 -4.259 20.834 1.00 80.25 210 ILE A CA 1
ATOM 1649 C C . ILE A 1 210 ? -12.675 -5.380 21.871 1.00 80.25 210 ILE A C 1
ATOM 1651 O O . ILE A 1 210 ? -12.652 -5.115 23.072 1.00 80.25 210 ILE A O 1
ATOM 1655 N N . LYS A 1 211 ? -12.718 -6.639 21.421 1.00 84.69 211 LYS A N 1
ATOM 1656 C CA . LYS A 1 211 ? -12.594 -7.779 22.340 1.00 84.69 211 LYS A CA 1
ATOM 1657 C C . LYS A 1 211 ? -11.121 -7.930 22.758 1.00 84.69 211 LYS A C 1
ATOM 1659 O O . LYS A 1 211 ? -10.251 -7.789 21.892 1.00 84.69 211 LYS A O 1
ATOM 1664 N N . PRO A 1 212 ? -10.810 -8.293 24.018 1.00 81.69 212 PRO A N 1
ATOM 1665 C CA . PRO A 1 212 ? -9.431 -8.358 24.521 1.00 81.69 212 PRO A CA 1
ATOM 1666 C C . PRO A 1 212 ? -8.489 -9.210 23.658 1.00 81.69 212 PRO A C 1
ATOM 1668 O O . PRO A 1 212 ? -7.328 -8.861 23.457 1.00 81.69 212 PRO A O 1
ATOM 1671 N N . LEU A 1 213 ? -9.010 -10.295 23.078 1.00 88.50 213 LEU A N 1
ATOM 1672 C CA . LEU A 1 213 ? -8.236 -11.233 22.265 1.00 88.50 213 LEU A CA 1
ATOM 1673 C C . LEU A 1 213 ? -8.004 -10.775 20.816 1.00 88.50 213 LEU A C 1
ATOM 1675 O O . LEU A 1 213 ? -7.162 -11.338 20.121 1.00 88.50 213 LEU A O 1
ATOM 1679 N N . GLU A 1 214 ? -8.697 -9.750 20.315 1.00 88.25 214 GLU A N 1
ATOM 1680 C CA . GLU A 1 214 ? -8.577 -9.369 18.900 1.00 88.25 214 GLU A CA 1
ATOM 1681 C C . GLU A 1 214 ? -7.208 -8.791 18.545 1.00 88.25 214 GLU A C 1
ATOM 1683 O O . GLU A 1 214 ? -6.657 -9.114 17.492 1.00 88.25 214 GLU A O 1
ATOM 1688 N N . LYS A 1 215 ? -6.648 -7.959 19.424 1.00 88.44 215 LYS A N 1
ATOM 1689 C CA . LYS A 1 215 ? -5.329 -7.351 19.236 1.00 88.44 215 LYS A CA 1
ATOM 1690 C C . LYS A 1 215 ? -4.185 -8.378 19.277 1.00 88.44 215 LYS A C 1
ATOM 1692 O O . LYS A 1 215 ? -3.383 -8.364 18.341 1.00 88.44 215 LYS A O 1
ATOM 1697 N N . PRO A 1 216 ? -4.087 -9.286 20.272 1.00 93.06 216 PRO A N 1
ATOM 1698 C CA . PRO A 1 216 ? -3.050 -10.317 20.263 1.00 93.06 216 PRO A CA 1
ATOM 1699 C C . PRO A 1 216 ? -3.208 -11.285 19.085 1.00 93.06 216 PRO A C 1
ATOM 1701 O O . PRO A 1 216 ? -2.209 -11.613 18.451 1.00 93.06 216 PRO A O 1
ATOM 1704 N N . ILE A 1 217 ? -4.435 -11.655 18.691 1.00 92.50 217 ILE A N 1
ATOM 1705 C CA . ILE A 1 217 ? -4.657 -12.463 17.477 1.00 92.50 217 ILE A CA 1
ATOM 1706 C C . ILE A 1 217 ? -4.157 -11.725 16.226 1.00 92.50 217 ILE A C 1
ATOM 1708 O O . ILE A 1 217 ? -3.503 -12.327 15.375 1.00 92.50 217 ILE A O 1
ATOM 1712 N N . ALA A 1 218 ? -4.429 -10.422 16.101 1.00 92.75 218 ALA A N 1
ATOM 1713 C CA . ALA A 1 218 ? -3.923 -9.621 14.986 1.00 92.75 218 ALA A CA 1
ATOM 1714 C C . ALA A 1 218 ? -2.388 -9.554 14.975 1.00 92.75 218 ALA A C 1
ATOM 1716 O O . ALA A 1 218 ? -1.786 -9.636 13.906 1.00 92.75 218 ALA A O 1
ATOM 1717 N N . MET A 1 219 ? -1.751 -9.469 16.146 1.00 93.44 219 MET A N 1
ATOM 1718 C CA . MET A 1 219 ? -0.291 -9.489 16.270 1.00 93.44 219 MET A CA 1
ATOM 1719 C C . MET A 1 219 ? 0.297 -10.852 15.881 1.00 93.44 219 MET A C 1
ATOM 1721 O O . MET A 1 219 ? 1.273 -10.914 15.134 1.00 93.44 219 MET A O 1
ATOM 1725 N N . LEU A 1 220 ? -0.325 -11.952 16.318 1.00 93.69 220 LEU A N 1
ATOM 1726 C CA . LEU A 1 220 ? 0.071 -13.307 15.924 1.00 93.69 220 LEU A CA 1
ATOM 1727 C C . LEU A 1 220 ? -0.043 -13.492 14.408 1.00 93.69 220 LEU A C 1
ATOM 1729 O O . LEU A 1 220 ? 0.901 -13.962 13.774 1.00 93.69 220 LEU A O 1
ATOM 1733 N N . LYS A 1 221 ? -1.146 -13.039 13.794 1.00 91.62 221 LYS A N 1
ATOM 1734 C CA . LYS A 1 221 ? -1.282 -13.032 12.329 1.00 91.62 221 LYS A CA 1
ATOM 1735 C C . LYS A 1 221 ? -0.206 -12.163 11.667 1.00 91.62 221 LYS A C 1
ATOM 1737 O O . LYS A 1 221 ? 0.426 -12.590 10.699 1.00 91.62 221 LYS A O 1
ATOM 1742 N N . ALA A 1 222 ? 0.059 -10.978 12.214 1.00 90.12 222 ALA A N 1
ATOM 1743 C CA . ALA A 1 222 ? 1.084 -10.070 11.711 1.00 90.12 222 ALA A CA 1
ATOM 1744 C C . ALA A 1 222 ? 2.475 -10.711 11.669 1.00 90.12 222 ALA A C 1
ATOM 1746 O O . ALA A 1 222 ? 3.193 -10.509 10.690 1.00 90.12 222 ALA A O 1
ATOM 1747 N N . LEU A 1 223 ? 2.834 -11.522 12.665 1.00 91.31 223 LEU A N 1
ATOM 1748 C CA . LEU A 1 223 ? 4.140 -12.177 12.750 1.00 91.31 223 LEU A CA 1
ATOM 1749 C C . LEU A 1 223 ? 4.213 -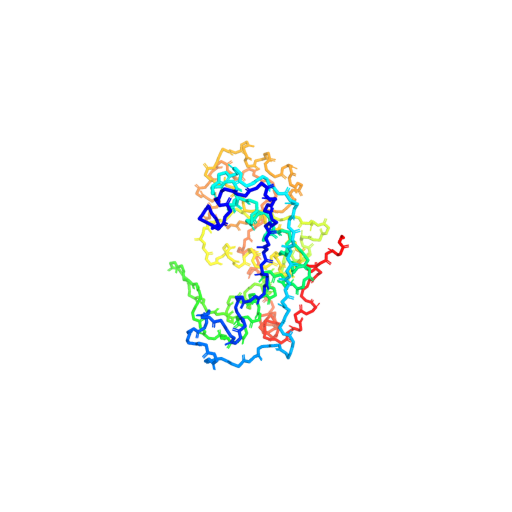13.506 11.993 1.00 91.31 223 LEU A C 1
ATOM 1751 O O . LEU A 1 223 ? 5.186 -13.743 11.277 1.00 91.31 223 LEU A O 1
ATOM 1755 N N . PHE A 1 224 ? 3.185 -14.345 12.112 1.00 92.25 224 PHE A N 1
ATOM 1756 C CA . PHE A 1 224 ? 3.301 -15.767 11.780 1.00 92.25 224 PHE A CA 1
ATOM 1757 C C . PHE A 1 224 ? 2.419 -16.229 10.622 1.00 92.25 224 PHE A C 1
ATOM 1759 O O . PHE A 1 224 ? 2.727 -17.256 10.026 1.00 92.25 224 PHE A O 1
ATOM 1766 N N . LEU A 1 225 ? 1.369 -15.487 10.243 1.00 88.50 225 LEU A N 1
ATOM 1767 C CA . LEU A 1 225 ? 0.458 -15.933 9.180 1.00 88.50 225 LEU A CA 1
ATOM 1768 C C . LEU A 1 225 ? 1.235 -16.154 7.868 1.00 88.50 225 LEU A C 1
ATOM 1770 O O . LEU A 1 225 ? 1.853 -15.197 7.381 1.00 88.50 225 LEU A O 1
ATOM 1774 N N . PRO A 1 226 ? 1.242 -17.362 7.281 1.00 84.94 226 PRO A N 1
ATOM 1775 C CA . PRO A 1 226 ? 1.944 -17.620 6.031 1.00 84.94 226 PRO A CA 1
ATOM 1776 C C . PRO A 1 226 ? 1.523 -16.627 4.952 1.00 84.94 226 PRO A C 1
ATOM 1778 O O . PRO A 1 226 ? 0.334 -16.402 4.745 1.00 84.94 226 PRO A O 1
ATOM 1781 N N . THR A 1 227 ? 2.485 -16.026 4.243 1.00 79.56 227 THR A N 1
ATOM 1782 C CA . THR A 1 227 ? 2.157 -14.970 3.267 1.00 79.56 227 THR A CA 1
ATOM 1783 C C . THR A 1 227 ? 1.270 -15.462 2.127 1.00 79.56 227 THR A C 1
ATOM 1785 O O . THR A 1 227 ? 0.553 -14.663 1.551 1.00 79.56 227 THR A O 1
ATOM 1788 N N . LEU A 1 228 ? 1.298 -16.767 1.841 1.00 75.62 228 LEU A N 1
ATOM 1789 C CA . LEU A 1 228 ? 0.446 -17.420 0.844 1.00 75.62 228 LEU A CA 1
ATOM 1790 C C . LEU A 1 228 ? -1.050 -17.362 1.195 1.00 75.62 228 LEU A C 1
ATOM 1792 O O . LEU A 1 228 ? -1.875 -17.448 0.299 1.00 75.62 228 LEU A O 1
ATOM 1796 N N . LEU A 1 229 ? -1.392 -17.208 2.478 1.00 76.06 229 LEU A N 1
ATOM 1797 C CA . LEU A 1 229 ? -2.774 -17.148 2.968 1.00 76.06 229 LEU A CA 1
ATOM 1798 C C . LEU A 1 229 ? -3.296 -15.707 3.104 1.00 76.06 229 LEU A C 1
ATOM 1800 O O . LEU A 1 229 ? -4.429 -15.494 3.530 1.00 76.06 229 LEU A O 1
ATOM 1804 N N . ILE A 1 230 ? -2.467 -14.703 2.806 1.00 74.50 230 ILE A N 1
ATOM 1805 C CA . ILE A 1 230 ? -2.812 -13.289 2.983 1.00 74.50 230 ILE A CA 1
ATOM 1806 C C . ILE A 1 230 ? -3.445 -12.774 1.692 1.00 74.50 230 ILE A C 1
ATOM 1808 O O . ILE A 1 230 ? -2.749 -12.211 0.849 1.00 74.50 230 ILE A O 1
ATOM 1812 N N . GLY A 1 231 ? -4.758 -12.994 1.573 1.00 63.59 231 GLY A N 1
ATOM 1813 C CA . GLY A 1 231 ? -5.604 -12.572 0.454 1.00 63.59 231 GLY A CA 1
ATOM 1814 C C . GLY A 1 231 ? -5.235 -13.220 -0.893 1.00 63.59 231 GLY A C 1
ATOM 1815 O O . GLY A 1 231 ? -4.073 -13.555 -1.138 1.00 63.59 231 GLY A O 1
ATOM 1816 N N . PRO A 1 232 ? -6.185 -13.377 -1.831 1.00 56.81 232 PRO A N 1
ATOM 1817 C CA . PRO A 1 232 ? -5.854 -13.725 -3.205 1.00 56.81 232 PRO A CA 1
ATOM 1818 C C . PRO A 1 232 ? -5.246 -12.490 -3.878 1.00 56.81 232 PRO A C 1
ATOM 1820 O O . PRO A 1 232 ? -5.892 -11.765 -4.621 1.00 56.81 232 PRO A O 1
ATOM 1823 N N . LEU A 1 233 ? -3.964 -12.228 -3.629 1.00 52.31 233 LEU A N 1
ATOM 1824 C CA . LEU A 1 233 ? -3.216 -11.151 -4.294 1.00 52.31 233 LEU A CA 1
ATOM 1825 C C . LEU A 1 233 ? -2.850 -11.505 -5.755 1.00 52.31 233 LEU A C 1
ATOM 1827 O O . LEU A 1 233 ? -2.042 -10.826 -6.385 1.00 52.31 233 LEU A O 1
ATOM 1831 N N . ARG A 1 234 ? -3.454 -12.573 -6.284 1.00 48.31 234 ARG A N 1
ATOM 1832 C CA . ARG A 1 234 ? -3.510 -12.963 -7.689 1.00 48.31 234 ARG A CA 1
ATOM 1833 C C . ARG A 1 234 ? -4.919 -13.463 -7.985 1.00 48.31 234 ARG A C 1
ATOM 1835 O O . ARG A 1 234 ? -5.243 -14.590 -7.626 1.00 48.31 234 ARG A O 1
ATOM 1842 N N . LYS A 1 235 ? -5.716 -12.685 -8.716 1.00 42.59 235 LYS A N 1
ATOM 1843 C CA . LYS A 1 235 ? -6.471 -13.318 -9.798 1.00 42.59 235 LYS A CA 1
ATOM 1844 C C . LYS A 1 235 ? -5.415 -13.642 -10.853 1.00 42.59 235 LYS A C 1
ATOM 1846 O O . LYS A 1 235 ? -4.734 -12.736 -11.326 1.00 42.59 235 LYS A O 1
ATOM 1851 N N . GLN A 1 236 ? -5.171 -14.926 -11.101 1.00 36.81 236 GLN A N 1
ATOM 1852 C CA . GLN A 1 236 ? -4.535 -15.325 -12.351 1.00 36.81 236 GLN A CA 1
ATOM 1853 C C . GLN A 1 236 ? -5.530 -14.938 -13.446 1.00 36.81 236 GLN A C 1
ATOM 1855 O O . GLN A 1 236 ? -6.559 -15.588 -13.594 1.00 36.81 236 GLN A O 1
ATOM 1860 N N . THR A 1 237 ? -5.291 -13.794 -14.078 1.00 34.44 237 THR A N 1
ATOM 1861 C CA . THR A 1 237 ? -5.769 -13.511 -15.433 1.00 34.44 237 THR A CA 1
ATOM 1862 C C . THR A 1 237 ? -4.767 -14.090 -16.404 1.00 34.44 237 THR A C 1
ATOM 1864 O O . THR A 1 237 ? -3.561 -13.834 -16.159 1.00 34.44 237 THR A O 1
#

Radius of gyration: 24.25 Å; chains: 1; bounding box: 56×42×70 Å

InterPro domains:
  IPR000873 AMP-dependent synthetase/ligase domain [PF00501] (89-192)

pLDDT: mean 87.32, std 10.74, range [34.44, 97.69]

Organism: NCBI:txid412755